Protein AF-A0A4P8HNF7-F1 (afdb_monomer)

Secondary structure (DSSP, 8-state):
-EEE-TT--EEEEESS-HHHHHHHHHHHHHHH-TT--SPPSEEEE--SSS-EEEEE--TT-TTHHHHHHHHHHHHSTTS-EEEEEE-SS-EEEEEEETTEEEE--SS-HHHHHHHTTEEEPP----SS--EEEEEEET--HHHHHHHHGGGGG-TTEEEEE-SSEEEEEESSS--HHHHHHHHHH-TTSEEEEEEE-SS-EEEEEEETTEEEEEEEESPPTT-TTB-S-BTT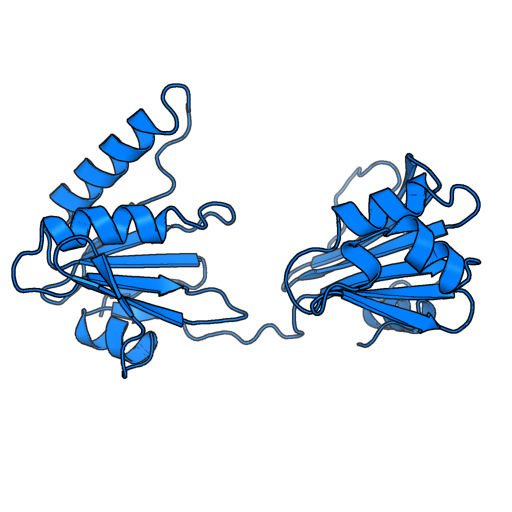B-SHHHHHHHTT---

Structure (mmCIF, N/CA/C/O backbone):
data_AF-A0A4P8HNF7-F1
#
_entry.id   AF-A0A4P8HNF7-F1
#
loop_
_atom_site.group_PDB
_atom_site.id
_atom_site.type_symbol
_atom_site.label_atom_id
_atom_site.label_alt_id
_atom_site.label_comp_id
_atom_site.label_asym_id
_atom_site.label_entity_id
_atom_site.label_seq_id
_atom_site.pdbx_PDB_ins_code
_atom_site.Cartn_x
_atom_site.Cartn_y
_atom_site.Cartn_z
_atom_site.occupancy
_atom_site.B_iso_or_equiv
_atom_site.auth_seq_id
_atom_site.auth_comp_id
_atom_site.auth_asym_id
_atom_site.auth_atom_id
_atom_site.pdbx_PDB_model_num
ATOM 1 N N . MET A 1 1 ? -24.580 8.219 10.763 1.00 72.69 1 MET A N 1
ATOM 2 C CA . MET A 1 1 ? -23.388 7.413 11.084 1.00 72.69 1 MET A CA 1
ATOM 3 C C . MET A 1 1 ? -22.167 8.236 10.747 1.00 72.69 1 MET A C 1
ATOM 5 O O . MET A 1 1 ? -22.162 8.872 9.693 1.00 72.69 1 MET A O 1
ATOM 9 N N . THR A 1 2 ? -21.148 8.226 11.606 1.00 82.75 2 THR A N 1
ATOM 10 C CA . THR A 1 2 ? -19.896 8.951 11.349 1.00 82.75 2 THR A CA 1
ATOM 11 C C . THR A 1 2 ? -19.159 8.305 10.176 1.00 82.75 2 THR A C 1
ATOM 13 O O . THR A 1 2 ? -18.947 7.094 10.176 1.00 82.75 2 THR A O 1
ATOM 16 N N . LEU A 1 3 ? -18.775 9.088 9.166 1.00 83.38 3 LEU A N 1
ATOM 17 C CA . LEU A 1 3 ? -18.036 8.582 8.007 1.00 83.38 3 LEU A CA 1
ATOM 18 C C . LEU A 1 3 ? -16.544 8.445 8.340 1.00 83.38 3 LEU A C 1
ATOM 20 O O . LEU A 1 3 ? -15.904 9.425 8.714 1.00 83.38 3 LEU A O 1
ATOM 24 N N . LEU A 1 4 ? -15.993 7.247 8.153 1.00 82.75 4 LEU A N 1
ATOM 25 C CA . LEU A 1 4 ? -14.555 7.019 8.046 1.00 82.75 4 LEU A CA 1
ATOM 26 C C . L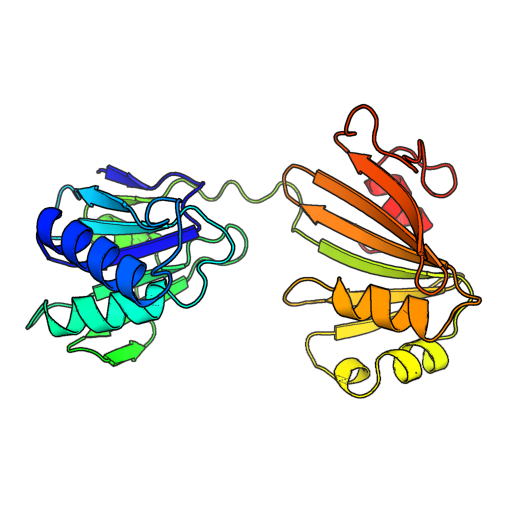EU A 1 4 ? -14.175 7.169 6.571 1.00 82.75 4 LEU A C 1
ATOM 28 O O . LEU A 1 4 ? -14.597 6.372 5.732 1.00 82.75 4 LEU A O 1
ATOM 32 N N . ASP A 1 5 ? -13.465 8.251 6.257 1.00 80.75 5 ASP A N 1
ATOM 33 C CA . ASP A 1 5 ? -13.098 8.608 4.889 1.00 80.75 5 ASP A CA 1
ATOM 34 C C . ASP A 1 5 ? -12.076 7.627 4.272 1.00 80.75 5 ASP A C 1
ATOM 36 O O . ASP A 1 5 ? -11.459 6.820 4.966 1.00 80.75 5 ASP A O 1
ATOM 40 N N . ALA A 1 6 ? -11.908 7.690 2.949 1.00 74.50 6 ALA A N 1
ATOM 41 C CA . ALA A 1 6 ? -11.056 6.764 2.199 1.00 74.50 6 ALA A CA 1
ATOM 42 C C . ALA A 1 6 ? -9.545 6.950 2.441 1.00 74.50 6 ALA A C 1
ATOM 44 O O . ALA A 1 6 ? -8.767 6.117 1.992 1.00 74.50 6 ALA A O 1
ATOM 45 N N . SER A 1 7 ? -9.124 8.015 3.135 1.00 76.81 7 SER A N 1
ATOM 46 C CA . SER A 1 7 ? -7.715 8.222 3.497 1.00 76.81 7 SER A CA 1
ATOM 47 C C . SER A 1 7 ? -7.311 7.482 4.773 1.00 76.81 7 SER A C 1
ATOM 49 O O . SER A 1 7 ? -6.137 7.469 5.127 1.00 76.81 7 SER A O 1
ATOM 51 N N . ILE A 1 8 ? -8.264 6.879 5.491 1.00 78.50 8 ILE A N 1
ATOM 52 C CA . ILE A 1 8 ? -7.989 6.107 6.703 1.00 78.50 8 ILE A CA 1
ATOM 53 C C . ILE A 1 8 ? -7.497 4.711 6.314 1.00 78.50 8 ILE A C 1
ATOM 55 O O . ILE A 1 8 ? -8.261 3.899 5.799 1.00 78.50 8 ILE A O 1
ATOM 59 N N . CYS A 1 9 ? -6.238 4.417 6.632 1.00 79.06 9 CYS A N 1
ATOM 60 C CA . CYS A 1 9 ? -5.614 3.111 6.404 1.00 79.06 9 CYS A CA 1
ATOM 61 C C . CYS A 1 9 ? -5.958 2.117 7.527 1.00 79.06 9 CYS A C 1
ATOM 63 O O . CYS A 1 9 ? -6.130 0.920 7.286 1.00 79.06 9 CYS A O 1
ATOM 65 N N . TRP A 1 10 ? -6.098 2.625 8.758 1.00 87.38 10 TRP A N 1
ATOM 66 C CA . TRP A 1 10 ? -6.307 1.824 9.967 1.00 87.38 10 TRP A CA 1
ATOM 67 C C . TRP A 1 10 ? -7.344 2.458 10.889 1.00 87.38 10 TRP A C 1
ATOM 69 O O . TRP A 1 10 ? -7.321 3.670 11.110 1.00 87.38 10 TRP A O 1
ATOM 79 N N . ALA A 1 11 ? -8.213 1.644 11.488 1.00 93.69 11 ALA A N 1
ATOM 80 C CA . ALA A 1 11 ? -9.150 2.097 12.514 1.00 93.69 11 ALA A CA 1
ATOM 81 C C . ALA A 1 11 ? -9.287 1.077 13.650 1.00 93.69 11 ALA A C 1
ATOM 83 O O . ALA A 1 11 ? -9.631 -0.075 13.413 1.00 93.69 11 ALA A O 1
ATOM 84 N N . VAL A 1 12 ? -9.083 1.502 14.896 1.00 96.56 12 VAL A N 1
ATOM 85 C CA . VAL A 1 12 ? -9.324 0.687 16.092 1.00 96.56 12 VAL A CA 1
ATOM 86 C C . VAL A 1 12 ? -10.597 1.171 16.777 1.00 96.56 12 VAL A C 1
ATOM 88 O O . VAL A 1 12 ? -10.628 2.253 17.358 1.00 96.56 12 VAL A O 1
ATOM 91 N N . LEU A 1 13 ? -11.662 0.377 16.693 1.00 97.50 13 LEU A N 1
ATOM 92 C CA . LEU A 1 13 ? -12.966 0.665 17.280 1.00 97.50 13 LEU A CA 1
ATOM 93 C C . LEU A 1 13 ? -13.023 0.117 18.704 1.00 97.50 13 LEU A C 1
ATOM 95 O O . LEU A 1 13 ? -12.947 -1.098 18.904 1.00 97.50 13 LEU A O 1
ATOM 99 N N . ALA A 1 14 ? -13.216 0.994 19.685 1.00 97.56 14 ALA A N 1
ATOM 100 C CA . ALA A 1 14 ? -13.294 0.625 21.091 1.00 97.56 14 ALA A CA 1
ATOM 101 C C . ALA A 1 14 ? -14.468 1.319 21.800 1.00 97.56 14 ALA A C 1
ATOM 103 O O . ALA A 1 14 ? -14.739 2.493 21.535 1.00 97.56 14 ALA A O 1
ATOM 104 N N . PRO A 1 15 ? -15.132 0.645 22.754 1.00 96.81 15 PRO A N 1
ATOM 105 C CA . PRO A 1 15 ? -16.207 1.232 23.542 1.00 96.81 15 PRO A CA 1
ATOM 106 C C . PRO A 1 15 ? -15.647 2.012 24.733 1.00 96.81 15 PRO A C 1
ATOM 108 O O . PRO A 1 15 ? -15.896 1.707 25.898 1.00 96.81 15 PRO A O 1
ATOM 111 N N . LEU A 1 16 ? -14.810 2.998 24.422 1.00 96.56 16 LEU A N 1
ATOM 112 C CA . LEU A 1 16 ? -14.160 3.885 25.379 1.00 96.56 16 LEU A CA 1
ATOM 113 C C . LEU A 1 16 ? -14.426 5.338 24.975 1.00 96.56 16 LEU A C 1
ATOM 115 O O . LEU A 1 16 ? -14.562 5.610 23.780 1.00 96.56 16 LEU A O 1
ATOM 119 N N . PRO A 1 17 ? -14.487 6.286 25.925 1.00 96.31 17 PRO A N 1
ATOM 120 C CA . PRO A 1 17 ? -14.641 7.703 25.611 1.00 96.31 17 PRO A CA 1
ATOM 121 C C . PRO A 1 17 ? -13.543 8.215 24.669 1.00 96.31 17 PRO A C 1
ATOM 123 O O . PRO A 1 17 ? -12.378 7.852 24.815 1.00 96.31 17 PRO A O 1
ATOM 126 N N . VAL A 1 18 ? -13.889 9.132 23.761 1.00 96.00 18 VAL A N 1
ATOM 127 C CA . VAL A 1 18 ? -12.939 9.786 22.832 1.00 96.00 18 VAL A CA 1
ATOM 128 C C . VAL A 1 18 ? -11.706 10.332 23.562 1.00 96.00 18 VAL A C 1
ATOM 130 O O . VAL A 1 18 ? -10.582 10.098 23.137 1.00 96.00 18 VAL A O 1
ATOM 133 N N . GLN A 1 19 ? -11.911 10.970 24.715 1.00 96.12 19 GLN A N 1
ATOM 134 C CA . GLN A 1 19 ? -10.844 11.548 25.543 1.00 96.12 19 GLN A CA 1
ATOM 135 C C . GLN A 1 19 ? -9.839 10.496 26.041 1.00 96.12 19 GLN A C 1
ATOM 137 O O . GLN A 1 19 ? -8.652 10.786 26.192 1.00 96.12 19 GLN A O 1
ATOM 142 N N . ASP A 1 20 ? -10.295 9.265 26.292 1.00 96.56 20 ASP A N 1
ATOM 143 C CA . ASP A 1 20 ? -9.408 8.166 26.671 1.00 96.56 20 ASP A CA 1
ATOM 144 C C . ASP A 1 20 ? -8.595 7.673 25.476 1.00 96.56 20 ASP A C 1
ATOM 146 O O . ASP A 1 20 ? -7.402 7.407 25.634 1.00 96.56 20 ASP A O 1
ATOM 150 N N . LEU A 1 21 ? -9.200 7.615 24.285 1.00 97.00 21 LEU A N 1
ATOM 151 C CA . LEU A 1 21 ? -8.491 7.274 23.050 1.00 97.00 21 LEU A CA 1
ATOM 152 C C . LEU A 1 21 ? -7.390 8.298 22.744 1.00 97.00 21 LEU A C 1
ATOM 154 O O . LEU A 1 21 ? -6.246 7.908 22.523 1.00 97.00 21 LEU A O 1
ATOM 158 N N . GLU A 1 22 ? -7.703 9.595 22.812 1.00 95.00 22 GLU A N 1
ATOM 159 C CA . GLU A 1 22 ? -6.739 10.686 22.595 1.00 95.00 22 GLU A CA 1
ATOM 160 C C . GLU A 1 22 ? -5.574 10.614 23.584 1.00 95.00 22 GLU A C 1
ATOM 162 O O . GLU A 1 22 ? -4.404 10.687 23.205 1.00 95.00 22 GLU A O 1
ATOM 167 N N . ARG A 1 23 ? -5.887 10.421 24.870 1.00 95.38 23 ARG A N 1
ATOM 168 C CA . ARG A 1 23 ? -4.886 10.319 25.934 1.00 95.38 23 ARG A CA 1
ATOM 169 C C . ARG A 1 23 ? -3.968 9.115 25.741 1.00 95.38 23 ARG A C 1
ATOM 171 O O . ARG A 1 23 ? -2.769 9.222 25.998 1.00 95.38 23 ARG A O 1
ATOM 178 N N . ILE A 1 24 ? -4.511 7.971 25.326 1.00 95.81 24 ILE A N 1
ATOM 179 C CA . ILE A 1 24 ? -3.729 6.757 25.066 1.00 95.81 24 ILE A CA 1
ATOM 180 C C . ILE A 1 24 ? -2.846 6.949 23.833 1.00 95.81 24 ILE A C 1
ATOM 182 O O . ILE A 1 24 ? -1.651 6.677 23.919 1.00 95.81 24 ILE A O 1
ATOM 186 N N . ALA A 1 25 ? -3.390 7.483 22.739 1.00 93.56 25 ALA A N 1
ATOM 187 C CA . ALA A 1 25 ? -2.631 7.771 21.525 1.00 93.56 25 ALA A CA 1
ATOM 188 C C . ALA A 1 25 ? -1.454 8.719 21.796 1.00 93.56 25 ALA A C 1
ATOM 190 O O . ALA A 1 25 ? -0.320 8.417 21.433 1.00 93.56 25 ALA A O 1
ATOM 191 N N . ALA A 1 26 ? -1.691 9.816 22.521 1.00 92.19 26 ALA A N 1
ATOM 192 C CA . ALA A 1 26 ? -0.643 10.764 22.893 1.00 92.19 26 ALA A CA 1
ATOM 193 C C . ALA A 1 26 ? 0.432 10.137 23.801 1.00 92.19 26 ALA A C 1
ATOM 195 O O . ALA A 1 26 ? 1.626 10.414 23.643 1.00 92.19 26 ALA A O 1
ATOM 196 N N . ARG A 1 27 ? 0.023 9.284 24.751 1.00 94.25 27 ARG A N 1
ATOM 197 C CA . ARG A 1 27 ? 0.943 8.575 25.652 1.00 94.25 27 ARG A CA 1
ATOM 198 C C . ARG A 1 27 ? 1.845 7.610 24.888 1.00 94.25 27 ARG A C 1
ATOM 200 O O . ARG A 1 27 ? 3.054 7.638 25.104 1.00 94.25 27 ARG A O 1
ATOM 207 N N . GLU A 1 28 ? 1.270 6.759 24.039 1.00 92.56 28 GLU A N 1
ATOM 208 C CA . GLU A 1 28 ? 2.054 5.789 23.267 1.00 92.56 28 GLU A CA 1
ATOM 209 C C . GLU A 1 28 ? 2.957 6.496 22.254 1.00 92.56 28 GLU A C 1
ATOM 211 O O . GLU A 1 28 ? 4.137 6.171 22.183 1.00 92.56 28 GLU A O 1
ATOM 216 N N . TRP A 1 29 ? 2.480 7.557 21.598 1.00 89.75 29 TRP A N 1
ATOM 217 C CA . TRP A 1 29 ? 3.314 8.360 20.700 1.00 89.75 29 TRP A CA 1
ATOM 218 C C . TRP A 1 29 ? 4.526 8.975 21.401 1.00 89.75 29 TRP A C 1
ATOM 220 O O . TRP A 1 29 ? 5.647 8.869 20.918 1.00 89.75 29 TRP A O 1
ATOM 230 N N . THR A 1 30 ? 4.330 9.553 22.589 1.00 90.00 30 THR A N 1
ATOM 231 C CA . THR A 1 30 ? 5.431 10.123 23.385 1.00 90.00 30 THR A CA 1
ATOM 232 C C . THR A 1 30 ? 6.465 9.060 23.774 1.00 90.00 30 THR A C 1
ATOM 234 O O . THR A 1 30 ? 7.648 9.361 23.928 1.00 90.00 30 THR A O 1
ATOM 237 N N . ARG A 1 31 ? 6.026 7.811 23.961 1.00 88.88 31 ARG A N 1
ATOM 238 C CA . ARG A 1 31 ? 6.893 6.688 24.321 1.00 88.88 31 ARG A CA 1
ATOM 239 C C . ARG A 1 31 ? 7.667 6.149 23.118 1.00 88.88 31 ARG A C 1
ATOM 241 O O . ARG A 1 31 ? 8.842 5.826 23.267 1.00 88.88 31 ARG A O 1
ATOM 248 N N . GLU A 1 32 ? 7.009 6.021 21.971 1.00 85.75 32 GLU A N 1
ATOM 249 C CA . GLU A 1 32 ? 7.593 5.475 20.742 1.00 85.75 32 GLU A CA 1
ATOM 250 C C . GLU A 1 32 ? 8.484 6.494 20.025 1.00 85.75 32 GLU A C 1
ATOM 252 O O . GLU A 1 32 ? 9.542 6.138 19.511 1.00 85.75 32 GLU A O 1
ATOM 257 N N . ALA A 1 33 ? 8.102 7.771 20.053 1.00 85.25 33 ALA A N 1
ATOM 258 C CA . ALA A 1 33 ? 8.777 8.851 19.349 1.00 85.25 33 ALA A CA 1
ATOM 259 C C . ALA A 1 33 ? 9.020 10.072 20.266 1.00 85.25 33 ALA A C 1
ATOM 261 O O . ALA A 1 33 ? 8.507 11.163 20.010 1.00 85.25 33 ALA A O 1
ATOM 262 N N . PRO A 1 34 ? 9.851 9.949 21.323 1.00 85.56 34 PRO A N 1
ATOM 263 C CA . PRO A 1 34 ? 10.059 11.008 22.325 1.00 85.56 34 PRO A CA 1
ATOM 264 C C . PRO A 1 34 ? 10.693 12.296 21.773 1.00 85.56 34 PRO A C 1
ATOM 266 O O . PRO A 1 34 ? 10.719 13.318 22.458 1.00 85.56 34 PRO A O 1
ATOM 269 N N . HIS A 1 35 ? 11.238 12.245 20.556 1.00 87.69 35 HIS A N 1
ATOM 270 C CA . HIS A 1 35 ? 11.866 13.374 19.870 1.00 87.69 35 HIS A CA 1
ATOM 271 C C . HIS A 1 35 ? 11.102 13.819 18.617 1.00 87.69 35 HIS A C 1
ATOM 273 O O . HIS A 1 35 ? 11.591 14.691 17.899 1.00 87.69 35 HIS A O 1
ATOM 279 N N . ALA A 1 36 ? 9.934 13.232 18.333 1.00 81.25 36 ALA A N 1
ATOM 280 C CA . ALA A 1 36 ? 9.112 13.672 17.216 1.00 81.25 36 ALA A CA 1
ATOM 281 C C . ALA A 1 36 ? 8.595 15.092 17.467 1.00 81.25 36 ALA A C 1
ATOM 283 O O . ALA A 1 36 ? 8.084 15.414 18.540 1.00 81.25 36 ALA A O 1
ATOM 284 N N . VAL A 1 37 ? 8.745 15.942 16.453 1.00 79.56 37 VAL A N 1
ATOM 285 C CA . VAL A 1 37 ? 8.155 17.288 16.425 1.00 79.56 37 VAL A CA 1
ATOM 286 C C . VAL A 1 37 ? 6.712 17.221 15.915 1.00 79.56 37 VAL A C 1
ATOM 288 O O . VAL A 1 37 ? 5.894 18.080 16.243 1.00 79.56 37 VAL A O 1
ATOM 291 N N . ASP A 1 38 ? 6.397 16.174 15.152 1.00 76.38 38 ASP A N 1
ATOM 292 C CA . ASP A 1 38 ? 5.084 15.950 14.570 1.00 76.38 38 ASP A CA 1
ATOM 293 C C . ASP A 1 38 ? 4.082 15.393 15.597 1.00 76.38 38 ASP A C 1
ATOM 295 O O . ASP A 1 38 ? 4.454 14.636 16.508 1.00 76.38 38 ASP A O 1
ATOM 299 N N . PRO A 1 39 ? 2.793 15.759 15.472 1.00 79.56 39 PRO A N 1
ATOM 300 C CA . PRO A 1 39 ? 1.737 15.196 16.304 1.00 79.56 39 PRO A CA 1
ATOM 301 C C . PRO A 1 39 ? 1.566 13.689 16.046 1.00 79.56 39 PRO A C 1
ATOM 303 O O . PRO A 1 39 ? 1.970 13.194 14.992 1.00 79.56 39 PRO A O 1
ATOM 306 N N . PRO A 1 40 ? 0.923 12.951 16.973 1.00 83.38 40 PRO A N 1
ATOM 307 C CA . PRO A 1 40 ? 0.617 11.544 16.755 1.00 83.38 40 PRO A CA 1
ATOM 308 C C . PRO A 1 40 ? -0.178 11.354 15.451 1.00 83.38 40 PRO A C 1
ATOM 310 O O . PRO A 1 40 ? -1.146 12.086 15.225 1.00 83.38 40 PRO A O 1
ATOM 313 N N . PRO A 1 41 ? 0.158 10.347 14.623 1.00 86.00 41 PRO A N 1
ATOM 314 C CA . PRO A 1 41 ? -0.577 10.062 13.387 1.00 86.00 41 PRO A CA 1
ATOM 315 C C . PRO A 1 41 ? -1.987 9.504 13.654 1.00 86.00 41 PRO A C 1
ATOM 317 O O . PRO A 1 41 ? -2.807 9.403 12.742 1.00 86.00 41 PRO A O 1
ATOM 320 N N . TRP A 1 42 ? -2.276 9.166 14.914 1.00 90.56 42 TRP A N 1
ATOM 321 C CA . TRP A 1 42 ? -3.535 8.606 15.382 1.00 90.56 42 TRP A CA 1
ATOM 322 C C . TRP A 1 42 ? -4.480 9.683 15.914 1.00 90.56 42 TRP A C 1
ATOM 324 O O . TRP A 1 42 ? -4.126 10.457 16.804 1.00 90.56 42 TRP A O 1
ATOM 334 N N . GLN A 1 43 ? -5.711 9.692 15.408 1.00 93.12 43 GLN A N 1
ATOM 335 C CA . GLN A 1 43 ? -6.759 10.637 15.791 1.00 93.12 43 GLN A CA 1
ATOM 336 C C . GLN A 1 43 ? -7.974 9.900 16.340 1.00 93.12 43 GLN A C 1
ATOM 338 O O . GLN A 1 43 ? -8.389 8.880 15.791 1.00 93.12 43 GLN A O 1
ATOM 343 N N . ALA A 1 44 ? -8.572 10.422 17.407 1.00 95.44 44 ALA A N 1
ATOM 344 C CA . ALA A 1 44 ? -9.820 9.879 17.916 1.00 95.44 44 ALA A CA 1
ATOM 345 C C . ALA A 1 44 ? -11.014 10.460 17.145 1.00 95.44 44 ALA A C 1
ATOM 347 O O . ALA A 1 44 ? -11.081 11.659 16.876 1.00 95.44 44 ALA A O 1
ATOM 348 N N . VAL A 1 45 ? -11.974 9.608 16.805 1.00 94.44 45 VAL A N 1
ATOM 349 C CA . VAL A 1 45 ? -13.200 9.966 16.092 1.00 94.44 45 VAL A CA 1
ATOM 350 C C . VAL A 1 45 ? -14.389 9.447 16.888 1.00 94.44 45 VAL A C 1
ATOM 352 O O . VAL A 1 45 ? -14.454 8.266 17.239 1.00 94.44 45 VAL A O 1
ATOM 355 N N . ALA A 1 46 ? -15.338 10.338 17.173 1.00 93.38 46 ALA A N 1
ATOM 356 C CA . ALA A 1 46 ? -16.562 9.982 17.873 1.00 93.38 46 ALA A CA 1
ATOM 357 C C . ALA A 1 46 ? -17.487 9.150 16.972 1.00 93.38 46 ALA A C 1
ATOM 359 O O . ALA A 1 46 ? -17.801 9.558 15.847 1.00 93.38 46 ALA A O 1
ATOM 360 N N . GLY A 1 47 ? -17.937 7.999 17.467 1.00 88.50 47 GLY A N 1
ATOM 361 C CA . GLY A 1 47 ? -18.999 7.233 16.822 1.00 88.50 47 GLY A CA 1
ATOM 362 C C . GLY A 1 47 ? -20.381 7.722 17.245 1.00 88.50 47 GLY A C 1
ATOM 363 O O . GLY A 1 47 ? -20.537 8.460 18.216 1.00 88.50 47 GLY A O 1
ATOM 364 N N . GLU A 1 48 ? -21.406 7.297 16.509 1.00 84.19 48 GLU A N 1
ATOM 365 C CA . GLU A 1 48 ? -22.807 7.564 16.870 1.00 84.19 48 GLU A CA 1
ATOM 366 C C . GLU A 1 48 ? -23.411 6.495 17.801 1.00 84.19 48 GLU A C 1
ATOM 368 O O . GLU A 1 48 ? -24.565 6.615 18.209 1.00 84.19 48 GLU A O 1
ATOM 373 N N . ALA A 1 49 ? -22.649 5.447 18.124 1.00 85.00 49 ALA A N 1
ATOM 374 C CA . ALA A 1 49 ? -23.047 4.357 19.013 1.00 85.00 49 ALA A CA 1
ATOM 375 C C . ALA A 1 49 ? -22.070 4.237 20.198 1.00 85.00 49 ALA A C 1
ATOM 377 O O . ALA A 1 49 ? -21.282 5.142 20.460 1.00 85.00 49 ALA A O 1
ATOM 378 N N . ASP A 1 50 ? -22.089 3.103 20.904 1.00 91.31 50 ASP A N 1
ATOM 379 C CA . ASP A 1 50 ? -21.254 2.866 22.093 1.00 91.31 50 ASP A CA 1
ATOM 380 C C . ASP A 1 50 ? -19.744 2.781 21.802 1.00 91.31 50 ASP A C 1
ATOM 382 O O . ASP A 1 50 ? -18.954 2.598 22.724 1.00 91.31 50 ASP A O 1
ATOM 386 N N . TYR A 1 51 ? -19.330 2.888 20.537 1.00 96.38 51 TYR A N 1
ATOM 387 C CA . TYR A 1 51 ? -17.943 2.774 20.096 1.00 96.38 51 TYR A CA 1
ATOM 388 C C . TYR A 1 51 ? -17.419 4.105 19.572 1.00 96.38 51 TYR A C 1
ATOM 390 O O . TYR A 1 51 ? -18.104 4.829 18.857 1.00 96.38 51 TYR A O 1
ATOM 398 N N . ASN A 1 52 ? -16.152 4.370 19.866 1.00 97.56 52 ASN A N 1
ATOM 399 C CA . ASN A 1 52 ? -15.357 5.425 19.253 1.00 97.56 52 ASN A CA 1
ATOM 400 C C . ASN A 1 52 ? -14.176 4.790 18.511 1.00 97.56 52 ASN A C 1
ATOM 402 O O . ASN A 1 52 ? -13.821 3.638 18.766 1.00 97.56 52 ASN A O 1
ATOM 406 N N . ALA A 1 53 ? -13.576 5.523 17.581 1.00 96.69 53 ALA A N 1
ATOM 407 C CA . ALA A 1 53 ? -12.490 5.017 16.754 1.00 96.69 53 ALA A CA 1
ATOM 408 C C . ALA A 1 53 ? -11.190 5.761 17.048 1.00 96.69 53 ALA A C 1
ATOM 410 O O . ALA A 1 53 ? -11.199 6.976 17.222 1.00 96.69 53 ALA A O 1
ATOM 411 N N . LEU A 1 54 ? -10.073 5.042 17.050 1.00 95.88 54 LEU A N 1
ATOM 412 C CA . LEU A 1 54 ? -8.747 5.619 16.882 1.00 95.88 54 LEU A CA 1
ATOM 413 C C . LEU A 1 54 ? -8.277 5.304 15.460 1.00 95.88 54 LEU A C 1
ATOM 415 O O . LEU A 1 54 ? -8.172 4.134 15.102 1.00 95.88 54 LEU A O 1
ATOM 419 N N . VAL A 1 55 ? -8.048 6.326 14.639 1.00 93.88 55 VAL A N 1
ATOM 420 C CA . VAL A 1 55 ? -7.799 6.173 13.199 1.00 93.88 55 VAL A CA 1
ATOM 421 C C . VAL A 1 55 ? -6.429 6.700 12.808 1.00 93.88 55 VAL A C 1
ATOM 423 O O . VAL A 1 55 ? -5.992 7.716 13.344 1.00 93.88 55 VAL A O 1
ATOM 426 N N . SER A 1 56 ? -5.782 6.042 11.850 1.00 88.81 56 SER A N 1
ATOM 427 C CA . SER A 1 56 ? -4.556 6.520 11.207 1.00 88.81 56 SER A CA 1
ATOM 428 C C . SER A 1 56 ? -4.785 6.701 9.709 1.00 88.81 56 SER A C 1
ATOM 430 O O . SER A 1 56 ? -5.408 5.860 9.057 1.00 88.81 56 SER A O 1
ATOM 432 N N . ARG A 1 57 ? -4.264 7.812 9.179 1.00 83.56 57 ARG A N 1
ATOM 433 C CA . ARG A 1 57 ? -4.236 8.142 7.741 1.00 83.56 57 ARG A CA 1
ATOM 434 C C . ARG A 1 57 ? -2.844 8.031 7.129 1.00 83.56 57 ARG A C 1
ATOM 436 O O . ARG A 1 57 ? -2.665 8.337 5.958 1.00 83.56 57 ARG A O 1
ATOM 443 N N . SER A 1 58 ? -1.847 7.681 7.935 1.00 77.94 58 SER A N 1
ATOM 444 C CA . SER A 1 58 ? -0.459 7.628 7.496 1.00 77.94 58 SER A CA 1
ATOM 445 C C . SER A 1 58 ? -0.106 6.198 7.086 1.00 77.94 58 SER A C 1
ATOM 447 O O . SER A 1 58 ? -0.083 5.323 7.962 1.00 77.94 58 SER A O 1
ATOM 449 N N . PRO A 1 59 ? 0.211 5.951 5.800 1.00 64.62 59 PRO A N 1
ATOM 450 C CA . PRO A 1 59 ? 0.942 4.748 5.403 1.00 64.62 59 PRO A CA 1
ATOM 451 C C . PRO A 1 59 ? 2.246 4.673 6.217 1.00 64.62 59 PRO A C 1
ATOM 453 O O . PRO A 1 59 ? 2.843 5.717 6.489 1.00 64.62 59 PRO A O 1
ATOM 456 N N . GLY A 1 60 ? 2.674 3.492 6.666 1.00 64.19 60 GLY A N 1
ATOM 457 C CA . GLY A 1 60 ? 3.828 3.360 7.575 1.00 64.19 60 GLY A CA 1
ATOM 458 C C . GLY A 1 60 ? 3.468 3.205 9.061 1.00 64.19 60 GLY A C 1
ATOM 459 O O . GLY A 1 60 ? 4.356 3.106 9.906 1.00 64.19 60 GLY A O 1
ATOM 460 N N . THR A 1 61 ? 2.176 3.223 9.410 1.00 65.81 61 THR A N 1
ATOM 461 C CA . THR A 1 61 ? 1.687 2.984 10.787 1.00 65.81 61 THR A CA 1
ATOM 462 C C . THR A 1 61 ? 1.258 1.535 11.031 1.00 65.81 61 THR A C 1
ATOM 464 O O . THR A 1 61 ? 0.589 1.240 12.028 1.00 65.81 61 THR A O 1
ATOM 467 N N . GLU A 1 62 ? 1.646 0.627 10.133 1.00 68.31 62 GLU A N 1
ATOM 468 C CA . GLU A 1 62 ? 1.346 -0.797 10.226 1.00 68.31 62 GLU A CA 1
ATOM 469 C C . GLU A 1 62 ? 1.884 -1.371 11.545 1.00 68.31 62 GLU A C 1
ATOM 471 O O . GLU A 1 62 ? 3.026 -1.135 11.938 1.00 68.31 62 GLU A O 1
ATOM 476 N N . GLY A 1 63 ? 1.048 -2.120 12.266 1.00 67.75 63 GLY A N 1
ATOM 477 C CA . GLY A 1 63 ? 1.398 -2.689 13.569 1.00 67.75 63 GLY A CA 1
ATOM 478 C C . GLY A 1 63 ? 1.051 -1.792 14.761 1.00 67.75 63 GLY A C 1
ATOM 479 O O . GLY A 1 63 ? 0.825 -2.318 15.856 1.00 67.75 63 GLY A O 1
ATOM 480 N N . GLY A 1 64 ? 0.908 -0.474 14.567 1.00 80.56 64 GLY A N 1
ATOM 481 C CA . GLY A 1 64 ? 0.391 0.431 15.601 1.00 80.56 64 GLY A CA 1
ATOM 482 C C . GLY A 1 64 ? -1.070 0.132 15.957 1.00 80.56 64 GLY A C 1
ATOM 483 O O . GLY A 1 64 ? -1.456 0.171 17.124 1.00 80.56 64 GLY A O 1
ATOM 484 N N . ASP A 1 65 ? -1.870 -0.269 14.968 1.00 84.50 65 ASP A N 1
ATOM 485 C CA . ASP A 1 65 ? -3.259 -0.712 15.122 1.00 84.50 65 ASP A CA 1
ATOM 486 C C . ASP A 1 65 ? -3.390 -1.882 16.110 1.00 84.50 65 ASP A C 1
ATOM 488 O O . ASP A 1 65 ? -4.249 -1.858 16.995 1.00 84.50 65 ASP A O 1
ATOM 492 N N . ARG A 1 66 ? -2.501 -2.879 16.011 1.00 89.75 66 ARG A N 1
ATOM 493 C CA . ARG A 1 66 ? -2.474 -4.052 16.896 1.00 89.75 66 ARG A CA 1
ATOM 494 C C . ARG A 1 66 ? -2.090 -3.666 18.319 1.00 89.75 66 ARG A C 1
ATOM 496 O O . ARG A 1 66 ? -2.741 -4.113 19.263 1.00 89.75 66 ARG A O 1
ATOM 503 N N . HIS A 1 67 ? -1.078 -2.810 18.478 1.00 92.00 67 HIS A N 1
ATOM 504 C CA . HIS A 1 67 ? -0.664 -2.288 19.786 1.00 92.00 67 HIS A CA 1
ATOM 505 C C . HIS A 1 67 ? -1.804 -1.522 20.470 1.00 92.00 67 HIS A C 1
ATOM 507 O O . HIS A 1 67 ? -2.155 -1.800 21.621 1.00 92.00 67 HIS A O 1
ATOM 513 N N . PHE A 1 68 ? -2.471 -0.622 19.742 1.00 94.75 68 PHE A N 1
ATOM 514 C CA . PHE A 1 68 ? -3.634 0.086 20.270 1.00 94.75 68 PHE A CA 1
ATOM 515 C C . PHE A 1 68 ? -4.800 -0.858 20.565 1.00 94.75 68 PHE A C 1
ATOM 517 O O . PHE A 1 68 ? -5.392 -0.760 21.638 1.00 94.75 68 PHE A O 1
ATOM 524 N N . ALA A 1 69 ? -5.114 -1.813 19.691 1.00 95.50 69 ALA A N 1
ATOM 525 C CA . ALA A 1 69 ? -6.181 -2.780 19.936 1.00 95.50 69 ALA A CA 1
ATOM 526 C C . ALA A 1 69 ? -5.914 -3.636 21.185 1.00 95.50 69 ALA A C 1
ATOM 528 O O . ALA A 1 69 ? -6.831 -3.897 21.973 1.00 95.50 69 ALA A O 1
ATOM 529 N N . GLN A 1 70 ? -4.654 -3.993 21.434 1.00 95.69 70 GLN A N 1
ATOM 530 C CA . GLN A 1 70 ? -4.234 -4.659 22.658 1.00 95.69 70 GLN A CA 1
ATOM 531 C C . GLN A 1 70 ? -4.509 -3.795 23.895 1.00 95.69 70 GLN A C 1
ATOM 533 O O . GLN A 1 70 ? -5.209 -4.229 24.813 1.00 95.69 70 GLN A O 1
ATOM 538 N N . ILE A 1 71 ? -4.008 -2.558 23.921 1.00 96.94 71 ILE A N 1
ATOM 539 C CA . ILE A 1 71 ? -4.200 -1.653 25.061 1.00 96.94 71 ILE A CA 1
ATOM 540 C C . ILE A 1 71 ? -5.690 -1.410 25.301 1.00 96.94 71 ILE A C 1
ATOM 542 O O . ILE A 1 71 ? -6.178 -1.585 26.418 1.00 96.94 71 ILE A O 1
ATOM 546 N N . LEU A 1 72 ? -6.427 -1.034 24.259 1.00 97.25 72 LEU A N 1
ATOM 547 C CA . LEU A 1 72 ? -7.828 -0.648 24.372 1.00 97.25 72 LEU A CA 1
ATOM 548 C C . LEU A 1 72 ? -8.705 -1.836 24.778 1.00 97.25 72 LEU A C 1
ATOM 550 O O . LEU A 1 72 ? -9.583 -1.676 25.624 1.00 97.25 72 LEU A O 1
ATOM 554 N N . SER A 1 73 ? -8.434 -3.043 24.269 1.00 97.38 73 SER A N 1
ATOM 555 C CA . SER A 1 73 ? -9.178 -4.245 24.674 1.00 97.38 73 SER A CA 1
ATOM 556 C C . SER A 1 73 ? -8.913 -4.660 26.120 1.00 97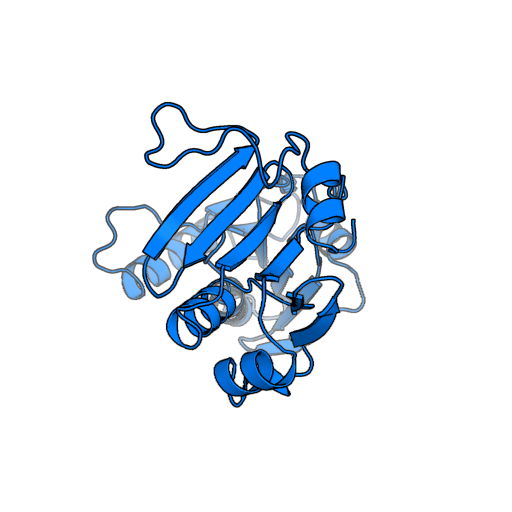.38 73 SER A C 1
ATOM 558 O O . SER A 1 73 ? -9.789 -5.253 26.746 1.00 97.38 73 SER A O 1
ATOM 560 N N . SER A 1 74 ? -7.744 -4.330 26.679 1.00 96.56 74 SER A N 1
ATOM 561 C CA . SER A 1 74 ? -7.469 -4.547 28.106 1.00 96.56 74 SER A CA 1
ATOM 562 C C . SER A 1 74 ? -8.273 -3.604 29.013 1.00 96.56 74 SER A C 1
ATOM 564 O O . SER A 1 74 ? -8.583 -3.950 30.151 1.00 96.56 74 SER A O 1
ATOM 566 N N . LEU A 1 75 ? -8.643 -2.425 28.501 1.00 96.44 75 LEU A N 1
ATOM 567 C CA . LEU A 1 75 ? -9.391 -1.394 29.227 1.00 96.44 75 LEU A CA 1
ATOM 568 C C . LEU A 1 75 ? -10.912 -1.530 29.047 1.00 96.44 75 LEU A C 1
ATOM 570 O O . LEU A 1 75 ? -11.674 -1.180 29.946 1.00 96.44 75 LEU A O 1
ATOM 574 N N . ALA A 1 76 ? -11.359 -2.066 27.912 1.00 94.31 76 ALA A N 1
ATOM 575 C CA . ALA A 1 76 ? -12.763 -2.281 27.569 1.00 94.31 76 ALA A CA 1
ATOM 576 C C . ALA A 1 76 ? -13.309 -3.611 28.133 1.00 94.31 76 ALA A C 1
ATOM 578 O O . ALA A 1 76 ? -13.737 -4.496 27.390 1.00 94.31 76 ALA A O 1
ATOM 579 N N . ALA A 1 77 ? -13.280 -3.775 29.459 1.00 90.06 77 ALA A N 1
ATOM 580 C CA . ALA A 1 77 ? -13.674 -5.021 30.118 1.00 90.06 77 ALA A CA 1
ATOM 581 C C . ALA A 1 77 ? -15.100 -5.468 29.737 1.00 90.06 77 ALA A C 1
ATOM 583 O O . ALA A 1 77 ? -16.061 -4.709 29.853 1.00 90.06 77 ALA A O 1
ATOM 584 N N . GLY A 1 78 ? -15.238 -6.726 29.309 1.00 90.88 78 GLY A N 1
ATOM 585 C CA . GLY A 1 78 ? -16.521 -7.304 28.892 1.00 90.88 78 GLY A CA 1
ATOM 586 C C . GLY A 1 78 ? -16.951 -6.965 27.461 1.00 90.88 78 GLY A C 1
ATOM 587 O O . GLY A 1 78 ? -17.917 -7.556 26.981 1.00 90.88 78 GLY A O 1
ATOM 588 N N . TYR A 1 79 ? -16.215 -6.103 26.758 1.00 94.62 79 TYR A N 1
ATOM 589 C CA . TYR A 1 79 ? -16.486 -5.741 25.372 1.00 94.62 79 TYR A CA 1
ATOM 590 C C . TYR A 1 79 ? -15.365 -6.187 24.432 1.00 94.62 79 TYR A C 1
ATOM 592 O O . TYR A 1 79 ? -14.253 -6.517 24.845 1.00 94.62 79 TYR A O 1
ATOM 600 N N . SER A 1 80 ? -15.685 -6.221 23.142 1.00 96.56 80 SER A N 1
ATOM 601 C CA . SER A 1 80 ? -14.715 -6.464 22.081 1.00 96.56 80 SER A CA 1
ATOM 602 C C . SER A 1 80 ? -14.184 -5.142 21.545 1.00 96.56 80 SER A C 1
ATOM 604 O O . SER A 1 80 ? -14.903 -4.153 21.486 1.00 96.56 80 SER A O 1
ATOM 606 N N . VAL A 1 81 ? -12.928 -5.139 21.127 1.00 97.56 81 VAL A N 1
ATOM 607 C CA . VAL A 1 81 ? -12.317 -4.063 20.345 1.00 97.56 81 VAL A CA 1
ATOM 608 C C . VAL A 1 81 ? -12.042 -4.612 18.957 1.00 97.56 81 VAL A C 1
ATOM 610 O O . VAL A 1 81 ? -11.668 -5.776 18.817 1.00 97.56 81 VAL A O 1
ATOM 613 N N . TYR A 1 82 ? -12.247 -3.799 17.929 1.00 97.12 82 TYR A N 1
ATOM 614 C CA . TYR A 1 82 ? -12.047 -4.220 16.547 1.00 97.12 82 TYR A CA 1
ATOM 615 C C . TYR A 1 82 ? -10.934 -3.402 15.915 1.00 97.12 82 TYR A C 1
ATOM 617 O O . TYR A 1 82 ? -11.024 -2.181 15.898 1.00 97.12 82 TYR A O 1
ATOM 625 N N . ALA A 1 83 ? -9.911 -4.060 15.378 1.00 94.88 83 ALA A N 1
ATOM 626 C CA . ALA A 1 83 ? -8.942 -3.410 14.503 1.00 94.88 83 ALA A CA 1
ATOM 627 C C . ALA A 1 83 ? -9.370 -3.653 13.056 1.00 94.88 83 ALA A C 1
ATOM 629 O O . ALA A 1 83 ? -9.555 -4.799 12.645 1.00 94.88 83 ALA A O 1
ATOM 630 N N . LEU A 1 84 ? -9.575 -2.578 12.308 1.00 93.44 84 LEU A N 1
ATOM 631 C CA . LEU A 1 84 ? -9.950 -2.590 10.907 1.00 93.44 84 LEU A CA 1
ATOM 632 C C . LEU A 1 84 ? -8.745 -2.165 10.077 1.00 93.44 84 LEU A C 1
ATOM 634 O O . LEU A 1 84 ? -8.250 -1.045 10.212 1.00 93.44 84 LEU A O 1
ATOM 638 N N . TRP A 1 85 ? -8.323 -3.064 9.199 1.00 89.12 85 TRP A N 1
ATOM 639 C CA . TRP A 1 85 ? -7.454 -2.751 8.081 1.00 89.12 85 TRP A CA 1
ATOM 640 C C . TRP A 1 85 ? -8.347 -2.271 6.942 1.00 89.12 85 TRP A C 1
ATOM 642 O O . TRP A 1 85 ? -9.200 -3.026 6.467 1.00 89.12 85 TRP A O 1
ATOM 652 N N . LEU A 1 86 ? -8.219 -1.000 6.571 1.00 85.44 86 LEU A N 1
ATOM 653 C CA . LEU A 1 86 ? -9.091 -0.330 5.603 1.00 85.44 86 LEU A CA 1
ATOM 654 C C . LEU A 1 86 ? -8.381 -0.005 4.290 1.00 85.44 86 LEU A C 1
ATOM 656 O O . LEU A 1 86 ? -8.846 0.838 3.524 1.00 85.44 86 LEU A O 1
ATOM 660 N N . ASP A 1 87 ? -7.293 -0.714 4.021 1.00 73.56 87 ASP A N 1
ATOM 661 C CA . ASP A 1 87 ? -6.521 -0.559 2.805 1.00 73.56 87 ASP A CA 1
ATOM 662 C C . ASP A 1 87 ? -7.372 -0.844 1.545 1.00 73.56 87 ASP A C 1
ATOM 664 O O . ASP A 1 87 ? -8.224 -1.749 1.567 1.00 73.56 87 ASP A O 1
ATOM 668 N N . PRO A 1 88 ? -7.196 -0.059 0.462 1.00 63.56 88 PRO A N 1
ATOM 669 C CA . PRO A 1 88 ? -7.944 -0.228 -0.783 1.00 63.56 88 PRO A CA 1
ATOM 670 C C . PRO A 1 88 ? -7.809 -1.614 -1.426 1.00 63.56 88 PRO A C 1
ATOM 672 O O . PRO A 1 88 ? -8.745 -2.056 -2.097 1.00 63.56 88 PRO A O 1
ATOM 675 N N . GLU A 1 89 ? -6.684 -2.302 -1.230 1.00 57.88 89 GLU A N 1
ATOM 676 C CA . GLU A 1 89 ? -6.397 -3.623 -1.790 1.00 57.88 89 GLU A CA 1
ATOM 677 C C . GLU A 1 89 ? -6.994 -4.748 -0.946 1.00 57.88 89 GLU A C 1
ATOM 679 O O . GLU A 1 89 ? -7.462 -5.764 -1.473 1.00 57.88 89 GLU A O 1
ATOM 684 N N . ARG A 1 90 ? -6.999 -4.577 0.381 1.00 70.06 90 ARG A N 1
ATOM 685 C CA . ARG A 1 90 ? -7.484 -5.599 1.307 1.00 70.06 90 ARG A CA 1
ATOM 686 C C . ARG A 1 90 ? -8.090 -4.999 2.567 1.00 70.06 90 ARG A C 1
ATOM 688 O O . ARG A 1 90 ? -7.396 -4.587 3.491 1.00 70.06 90 ARG A O 1
ATOM 695 N N . ARG A 1 91 ? -9.416 -5.117 2.673 1.00 84.81 91 ARG A N 1
ATOM 696 C CA . ARG A 1 91 ? -10.131 -4.850 3.923 1.00 84.81 91 ARG A CA 1
ATOM 697 C C . ARG A 1 91 ? -10.186 -6.094 4.798 1.00 84.81 91 ARG A C 1
ATOM 699 O O . ARG A 1 91 ? -10.699 -7.131 4.377 1.00 84.81 91 ARG A O 1
ATOM 706 N N . HIS A 1 92 ? -9.707 -5.985 6.031 1.00 89.38 92 HIS A N 1
ATOM 707 C CA . HIS A 1 92 ? -9.752 -7.074 7.010 1.00 89.38 92 HIS A CA 1
ATOM 708 C C . HIS A 1 92 ? -10.117 -6.544 8.393 1.00 89.38 92 HIS A C 1
ATOM 710 O O . HIS A 1 92 ? -9.874 -5.384 8.709 1.00 89.38 92 HIS A O 1
ATOM 716 N N . ALA A 1 93 ? -10.708 -7.395 9.226 1.00 92.38 93 ALA A N 1
ATOM 717 C CA . ALA A 1 93 ? -11.02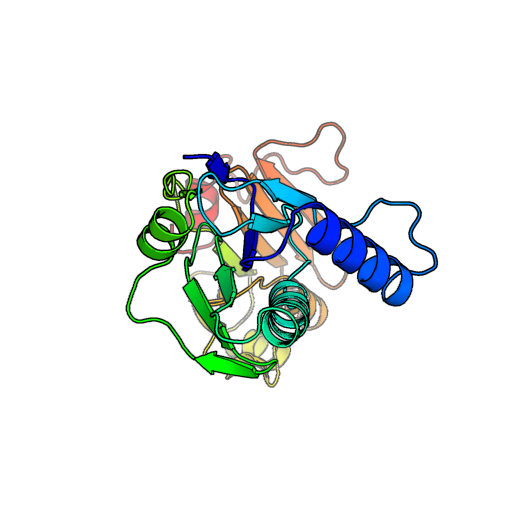2 -7.059 10.607 1.00 92.38 93 ALA A CA 1
ATOM 718 C C . ALA A 1 93 ? -10.394 -8.078 11.555 1.00 92.38 93 ALA A C 1
ATOM 720 O O . ALA A 1 93 ? -10.365 -9.277 11.279 1.00 92.38 93 ALA A O 1
ATOM 721 N N . PHE A 1 94 ? -9.944 -7.598 12.704 1.00 93.81 94 PHE A N 1
ATOM 722 C CA . PHE A 1 94 ? -9.448 -8.410 13.804 1.00 93.81 94 PHE A CA 1
ATOM 723 C C . PHE A 1 94 ? -10.268 -8.093 15.045 1.00 93.81 94 PHE A C 1
ATOM 725 O O . PHE A 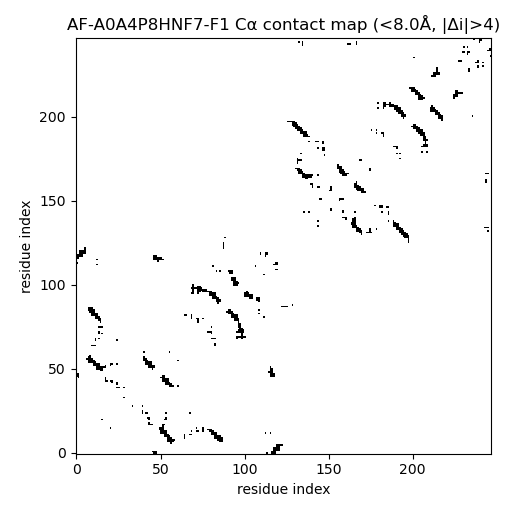1 94 ? -10.585 -6.931 15.307 1.00 93.81 94 PHE A O 1
ATOM 732 N N . ILE A 1 95 ? -10.611 -9.120 15.815 1.00 96.56 95 ILE A N 1
ATOM 733 C CA . ILE A 1 95 ? -11.299 -8.964 17.092 1.00 96.56 95 ILE A CA 1
ATOM 734 C C . ILE A 1 95 ? -10.298 -9.123 18.232 1.00 96.56 95 ILE A C 1
ATOM 736 O O . ILE A 1 95 ? -9.512 -10.066 18.267 1.00 96.56 95 ILE A O 1
ATOM 740 N N . TRP A 1 96 ? -10.350 -8.198 19.179 1.00 97.44 96 TRP A N 1
ATOM 741 C CA . TRP A 1 96 ? -9.506 -8.150 20.362 1.00 97.44 96 TRP A CA 1
ATOM 742 C C . TRP A 1 96 ? -10.374 -8.154 21.610 1.00 97.44 96 TRP A C 1
ATOM 744 O O . TRP A 1 96 ? -11.440 -7.531 21.652 1.00 97.44 96 TRP A O 1
ATOM 754 N N . LYS A 1 97 ? -9.926 -8.866 22.640 1.00 96.38 97 LYS A N 1
ATOM 755 C CA . LYS A 1 97 ? -10.624 -8.949 23.919 1.00 96.38 97 LYS A CA 1
ATOM 756 C C . LYS A 1 97 ? -9.617 -9.120 25.045 1.00 96.38 97 LYS A C 1
ATOM 758 O O . LYS A 1 97 ? -8.714 -9.942 24.938 1.00 96.38 97 LYS A O 1
ATOM 763 N N . GLU A 1 98 ? -9.792 -8.349 26.116 1.00 94.56 98 GLU A N 1
ATOM 764 C CA . GLU A 1 98 ? -9.014 -8.492 27.355 1.00 94.56 98 GLU A CA 1
ATOM 765 C C . GLU A 1 98 ? -7.488 -8.468 27.122 1.00 94.56 98 GLU A C 1
ATOM 767 O O . GLU A 1 98 ? -6.726 -9.183 27.767 1.00 94.56 98 GLU A O 1
ATOM 772 N N . GLY A 1 99 ? -7.021 -7.640 26.182 1.00 94.19 99 GLY A N 1
ATOM 773 C CA . GLY A 1 99 ? -5.598 -7.481 25.886 1.00 94.19 99 GLY A CA 1
ATOM 774 C C . GLY A 1 99 ? -4.998 -8.554 24.978 1.00 94.19 99 GLY A C 1
ATOM 775 O O . GLY A 1 99 ? -3.776 -8.667 24.923 1.00 94.19 99 GLY A O 1
ATOM 776 N N . SER A 1 100 ? -5.816 -9.354 24.288 1.00 93.69 100 SER A N 1
ATOM 777 C CA . SER A 1 100 ? -5.356 -10.393 23.357 1.00 93.69 100 SER A CA 1
ATOM 778 C C . SER A 1 100 ? -6.173 -10.419 22.064 1.00 93.69 100 SER A C 1
ATOM 780 O O . SER A 1 100 ? -7.372 -10.127 22.066 1.00 93.69 100 SER A O 1
ATOM 782 N N . GLU A 1 101 ? -5.529 -10.795 20.957 1.00 94.31 101 GLU A N 1
ATOM 783 C CA . GLU A 1 101 ? -6.208 -11.039 19.682 1.00 94.31 101 GLU A CA 1
ATOM 784 C C . GLU A 1 101 ? -7.050 -12.319 19.802 1.00 94.31 101 GLU A C 1
ATOM 786 O O . GLU A 1 101 ? -6.533 -13.402 20.074 1.00 94.31 101 GLU A O 1
ATOM 791 N N . ALA A 1 102 ? -8.363 -12.191 19.620 1.00 92.56 102 ALA A N 1
ATOM 792 C CA . ALA A 1 102 ? -9.314 -13.300 19.647 1.00 92.56 102 ALA A CA 1
ATOM 793 C C . ALA A 1 102 ? -9.548 -13.916 18.250 1.00 92.56 102 ALA A C 1
ATOM 795 O O . ALA A 1 102 ? -10.245 -14.924 18.136 1.00 92.56 102 ALA A O 1
ATOM 796 N N . GLY A 1 103 ? -8.959 -13.331 17.199 1.00 90.50 103 GLY A N 1
ATOM 797 C CA . GLY A 1 103 ? -8.940 -13.850 15.830 1.00 90.50 103 GLY A CA 1
ATOM 798 C C . GLY A 1 103 ? -9.648 -12.945 14.819 1.00 90.50 103 GLY A C 1
ATOM 799 O O . GLY A 1 103 ? -9.688 -11.725 14.964 1.00 90.50 103 GLY A O 1
ATOM 800 N N . THR A 1 104 ? -10.212 -13.554 13.773 1.00 90.94 104 THR A N 1
ATOM 801 C CA . THR A 1 104 ? -10.995 -12.853 12.739 1.00 90.94 104 THR A CA 1
ATOM 802 C C . THR A 1 104 ? -12.495 -12.951 13.059 1.00 90.94 104 THR A C 1
ATOM 804 O O . THR A 1 104 ? -12.990 -14.057 13.292 1.00 90.94 104 THR A O 1
ATOM 807 N N . PRO A 1 105 ? -13.240 -11.832 13.093 1.00 90.06 105 PRO A N 1
ATOM 808 C CA . PRO A 1 105 ? -14.682 -11.841 13.300 1.00 90.06 105 PRO A CA 1
ATOM 809 C C . PRO A 1 105 ? -15.422 -12.419 12.083 1.00 90.06 105 PRO A C 1
ATOM 811 O O . PRO A 1 105 ? -14.951 -12.353 10.953 1.00 90.06 105 PRO A O 1
ATOM 814 N N . VAL A 1 106 ? -16.619 -12.965 12.317 1.00 89.19 106 VAL A N 1
ATOM 815 C CA . VAL A 1 106 ? -17.488 -13.508 11.250 1.00 89.19 106 VAL A CA 1
ATOM 816 C C . VAL A 1 106 ? -18.024 -12.401 10.333 1.00 89.19 106 VAL A C 1
ATOM 818 O O . VAL A 1 106 ? -18.221 -12.623 9.143 1.00 89.19 106 VAL A O 1
ATOM 821 N N . ALA A 1 107 ? -18.281 -11.220 10.898 1.00 89.00 107 ALA A N 1
ATOM 822 C CA . ALA A 1 107 ? -18.750 -10.050 10.167 1.00 89.00 107 ALA A CA 1
ATOM 823 C C . ALA A 1 107 ? -17.579 -9.339 9.471 1.00 89.00 107 ALA A C 1
ATOM 825 O O . ALA A 1 107 ? -16.489 -9.240 10.035 1.00 89.00 107 ALA A O 1
ATOM 826 N N . GLY A 1 108 ? -17.818 -8.818 8.267 1.00 89.56 108 GLY A N 1
ATOM 827 C CA . GLY A 1 108 ? -16.826 -8.028 7.536 1.00 89.56 108 GLY A CA 1
ATOM 828 C C . GLY A 1 108 ? -16.621 -6.620 8.126 1.00 89.56 108 GLY A C 1
ATOM 829 O O . GLY A 1 108 ? -17.438 -6.172 8.938 1.00 89.56 108 GLY A O 1
ATOM 830 N N . PRO A 1 109 ? -15.571 -5.890 7.698 1.00 91.44 109 PRO A N 1
ATOM 831 C CA . PRO A 1 109 ? -15.259 -4.544 8.190 1.00 91.44 109 PRO A CA 1
ATOM 832 C C . PRO A 1 109 ? -16.426 -3.555 8.089 1.00 91.44 109 PRO A C 1
ATOM 834 O O . PRO A 1 109 ? -16.697 -2.843 9.053 1.00 91.44 109 PRO A O 1
ATOM 837 N N . ASP A 1 110 ? -17.164 -3.553 6.975 1.00 90.62 110 ASP A N 1
ATOM 838 C CA . ASP A 1 110 ? -18.319 -2.669 6.770 1.00 90.62 110 ASP A CA 1
ATOM 839 C C . ASP A 1 110 ? -19.447 -2.935 7.775 1.00 90.62 110 ASP A C 1
ATOM 841 O O . ASP A 1 110 ? -20.027 -2.005 8.333 1.00 90.62 110 ASP A O 1
ATOM 845 N N . GLU A 1 111 ? -19.734 -4.207 8.059 1.00 92.12 111 GLU A N 1
ATOM 846 C CA . GLU A 1 111 ? -20.767 -4.585 9.024 1.00 92.12 111 GLU A CA 1
ATOM 847 C C . GLU A 1 111 ? -20.342 -4.260 10.463 1.00 92.12 111 GLU A C 1
ATOM 849 O O . GLU A 1 111 ? -21.155 -3.793 11.264 1.00 92.12 111 GLU A O 1
ATOM 854 N N . ILE A 1 112 ? -19.066 -4.468 10.798 1.00 94.81 112 ILE A N 1
ATOM 855 C CA . ILE A 1 112 ? -18.509 -4.121 12.112 1.00 94.81 112 ILE A CA 1
ATOM 856 C C . ILE A 1 112 ? -18.550 -2.612 12.335 1.00 94.81 112 ILE A C 1
ATOM 858 O O . ILE A 1 112 ? -19.058 -2.169 13.366 1.00 94.81 112 ILE A O 1
ATOM 862 N N . ALA A 1 113 ? -18.068 -1.829 11.366 1.00 93.12 113 ALA A N 1
ATOM 863 C CA . ALA A 1 113 ? -18.132 -0.375 11.412 1.00 93.12 113 ALA A CA 1
ATOM 864 C C . ALA A 1 113 ? -19.581 0.087 11.595 1.00 93.12 113 ALA A C 1
ATOM 866 O O . ALA A 1 113 ? -19.860 0.886 12.490 1.00 93.12 113 ALA A O 1
ATOM 867 N N . ALA A 1 114 ? -20.520 -0.499 10.842 1.00 93.06 114 ALA A N 1
ATOM 868 C CA . ALA A 1 114 ? -21.925 -0.137 10.935 1.00 93.06 114 ALA A CA 1
ATOM 869 C C . ALA A 1 114 ? -22.517 -0.376 12.328 1.00 93.06 114 ALA A C 1
ATOM 871 O O . ALA A 1 114 ? -23.174 0.508 12.882 1.00 93.06 114 ALA A O 1
ATOM 872 N N . ARG A 1 115 ? -22.233 -1.536 12.933 1.00 91.88 115 ARG A N 1
ATOM 873 C CA . ARG A 1 115 ? -22.650 -1.862 14.310 1.00 91.88 115 ARG A CA 1
ATOM 874 C C . ARG A 1 115 ? -22.029 -0.929 15.351 1.00 91.88 115 ARG A C 1
ATOM 876 O O . ARG A 1 115 ? -22.653 -0.663 16.372 1.00 91.88 115 ARG A O 1
ATOM 883 N N . ALA A 1 116 ? -20.826 -0.429 15.086 1.00 91.50 116 ALA A N 1
ATOM 884 C CA . ALA A 1 116 ? -20.116 0.530 15.925 1.00 91.50 116 ALA A CA 1
ATOM 885 C C . ALA A 1 116 ? -20.536 1.998 15.684 1.00 91.50 116 ALA A C 1
ATOM 887 O O . ALA A 1 116 ? -19.993 2.896 16.321 1.00 91.50 116 ALA A O 1
ATOM 888 N N . GL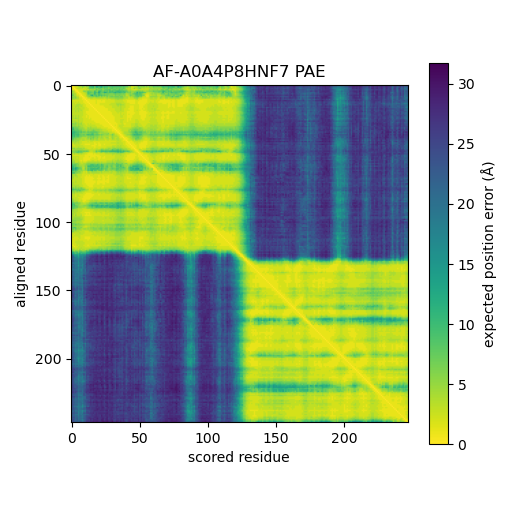Y A 1 117 ? -21.502 2.264 14.795 1.00 91.88 117 GLY A N 1
ATOM 889 C CA . GLY A 1 117 ? -21.990 3.618 14.505 1.00 91.88 117 GLY A CA 1
ATOM 890 C C . GLY A 1 117 ? -21.190 4.378 13.440 1.00 91.88 117 GLY A C 1
ATOM 891 O O . GLY A 1 117 ? -21.341 5.597 13.319 1.00 91.88 117 GLY A O 1
ATOM 892 N N . PHE A 1 118 ? -20.375 3.673 12.651 1.00 92.38 118 PHE A N 1
ATOM 893 C CA . PHE A 1 118 ? -19.529 4.223 11.592 1.00 92.38 118 PHE A CA 1
ATOM 894 C C . PHE A 1 118 ? -19.935 3.725 10.205 1.00 92.38 118 PHE A C 1
ATOM 896 O O . PHE A 1 118 ? -20.246 2.554 10.012 1.00 92.38 118 PHE A O 1
ATOM 903 N N . SER A 1 119 ? -19.878 4.601 9.208 1.00 91.00 119 SER A N 1
ATOM 904 C CA . SER A 1 119 ? -19.927 4.216 7.797 1.00 91.00 119 SER A CA 1
ATOM 905 C C . SER A 1 119 ? -18.510 4.225 7.244 1.00 91.00 119 SER A C 1
ATOM 907 O O . SER A 1 119 ? -17.797 5.205 7.432 1.00 91.00 119 SER A O 1
ATOM 909 N N . LEU A 1 120 ? -18.101 3.169 6.545 1.00 86.50 120 LEU A N 1
ATOM 910 C CA . LEU A 1 120 ? -16.856 3.197 5.779 1.00 86.50 120 LEU A CA 1
ATOM 911 C C . LEU A 1 120 ? -17.107 3.888 4.442 1.00 86.50 120 LEU A C 1
ATOM 913 O O . LEU A 1 120 ? -18.148 3.670 3.816 1.00 86.50 120 LEU A O 1
ATOM 917 N N . ALA A 1 121 ? -16.154 4.700 3.986 1.00 81.12 121 ALA A N 1
ATOM 918 C CA . ALA A 1 121 ? -16.166 5.166 2.612 1.00 81.12 121 ALA A CA 1
ATOM 919 C C . ALA A 1 121 ? -16.236 3.952 1.663 1.00 81.12 121 ALA A C 1
ATOM 921 O O . ALA A 1 121 ? -15.600 2.922 1.936 1.00 81.12 121 ALA A O 1
ATOM 922 N N . PRO A 1 122 ? -17.011 4.034 0.567 1.00 70.69 122 PRO A N 1
ATOM 923 C CA . PRO A 1 122 ? -17.029 2.970 -0.422 1.00 70.69 122 PRO A CA 1
ATOM 924 C C . PRO A 1 122 ? -15.601 2.698 -0.890 1.00 70.69 122 PRO A C 1
ATOM 926 O O . PRO A 1 122 ? -14.827 3.637 -1.075 1.00 70.69 122 PRO A O 1
ATOM 929 N N . VAL A 1 123 ? -15.254 1.423 -1.087 1.00 63.03 123 VAL A N 1
ATOM 930 C CA . VAL A 1 123 ? -14.044 1.085 -1.840 1.00 63.03 123 VAL A CA 1
ATOM 931 C C . VAL A 1 123 ? -14.276 1.625 -3.246 1.00 63.03 123 VAL A C 1
ATOM 933 O O . VAL A 1 123 ? -14.997 1.020 -4.041 1.00 63.03 123 VAL A O 1
ATOM 936 N N . THR A 1 124 ? -13.718 2.786 -3.567 1.00 54.94 124 T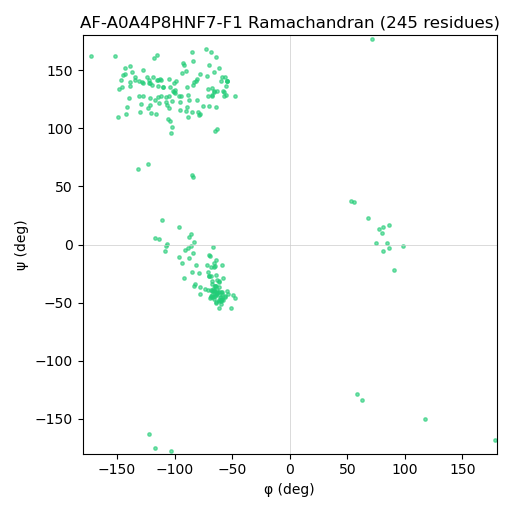HR A N 1
ATOM 937 C CA . THR A 1 124 ? -13.409 3.082 -4.959 1.00 54.94 124 THR A CA 1
ATOM 938 C C . THR A 1 124 ? -12.353 2.067 -5.337 1.00 54.94 124 THR A C 1
ATOM 940 O O . THR A 1 124 ? -11.195 2.224 -4.962 1.00 54.94 124 THR A O 1
ATOM 943 N N . ALA A 1 125 ? -12.780 0.973 -5.977 1.00 47.22 125 ALA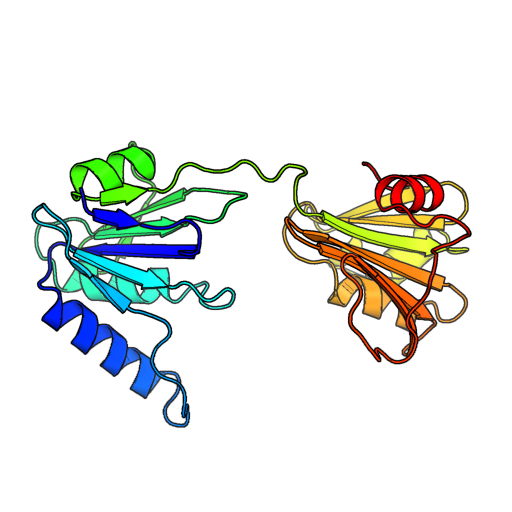 A N 1
ATOM 944 C CA . ALA A 1 125 ? -11.856 0.011 -6.551 1.00 47.22 125 ALA A CA 1
ATOM 945 C C . ALA A 1 125 ? -10.812 0.812 -7.338 1.00 47.22 125 ALA A C 1
ATOM 947 O O . ALA A 1 125 ? -11.214 1.678 -8.130 1.00 47.22 125 ALA A O 1
ATOM 948 N N . PRO A 1 126 ? -9.509 0.604 -7.095 1.00 47.72 126 PRO A N 1
ATOM 949 C CA . PRO A 1 126 ? -8.514 1.311 -7.870 1.00 47.72 126 PRO A CA 1
ATOM 950 C C . PRO A 1 126 ? -8.759 0.959 -9.342 1.00 47.72 126 PRO A C 1
ATOM 952 O O . PRO A 1 126 ? -9.013 -0.198 -9.689 1.00 47.72 126 PRO A O 1
ATOM 955 N N . ALA A 1 127 ? -8.785 1.978 -10.207 1.00 50.72 127 ALA A N 1
ATOM 956 C CA . ALA A 1 127 ? -9.123 1.818 -11.625 1.00 50.72 127 ALA A CA 1
ATOM 957 C C . ALA A 1 127 ? -8.176 0.833 -12.349 1.00 50.72 127 ALA A C 1
ATOM 959 O O . ALA A 1 127 ? -8.526 0.302 -13.402 1.00 50.72 127 ALA A O 1
ATOM 960 N N . ALA A 1 128 ? -7.019 0.550 -11.742 1.00 54.94 128 ALA A N 1
ATOM 961 C CA . ALA A 1 128 ? -6.179 -0.615 -11.970 1.00 54.94 128 ALA A CA 1
ATOM 962 C C . ALA A 1 128 ? -5.524 -1.026 -10.630 1.00 54.94 128 ALA A C 1
ATOM 964 O O . ALA A 1 128 ? -5.218 -0.136 -9.839 1.00 54.94 128 ALA A O 1
ATOM 965 N N . PRO A 1 129 ? -5.296 -2.325 -10.357 1.00 64.62 129 PRO A N 1
ATOM 966 C CA . PRO A 1 129 ? -4.604 -2.768 -9.143 1.00 64.62 129 PRO A CA 1
ATOM 967 C C . PRO A 1 129 ? -3.199 -2.157 -9.060 1.00 64.62 129 PRO A C 1
ATOM 969 O O . PRO A 1 129 ? -2.543 -1.993 -10.105 1.00 64.62 129 PRO A O 1
ATOM 972 N N . GLU A 1 130 ? -2.748 -1.819 -7.847 1.00 76.19 130 GLU A N 1
ATOM 973 C CA . GLU A 1 130 ? -1.380 -1.343 -7.655 1.00 76.19 130 GLU A CA 1
ATOM 974 C C . GLU A 1 130 ? -0.393 -2.434 -8.076 1.00 76.19 130 GLU A C 1
ATOM 976 O O . GLU A 1 130 ? -0.704 -3.628 -8.122 1.00 76.19 130 GLU A O 1
ATOM 981 N N . MET A 1 131 ? 0.785 -2.009 -8.511 1.00 83.06 131 MET A N 1
ATOM 982 C CA . MET A 1 131 ? 1.774 -2.912 -9.070 1.00 83.06 131 MET A CA 1
ATOM 983 C C . MET A 1 131 ? 3.170 -2.454 -8.710 1.00 83.06 131 MET A C 1
ATOM 985 O O . MET A 1 131 ? 3.524 -1.287 -8.884 1.00 83.06 131 MET A O 1
ATOM 989 N N . SER A 1 132 ? 3.981 -3.423 -8.303 1.00 89.06 132 SER A N 1
ATOM 990 C CA . SER A 1 132 ? 5.423 -3.294 -8.209 1.00 89.06 132 SER A CA 1
ATOM 991 C C . SER A 1 132 ? 6.055 -4.394 -9.057 1.00 89.06 132 SER A C 1
ATOM 993 O O . SER A 1 132 ? 5.826 -5.584 -8.825 1.00 89.06 132 SER A O 1
ATOM 995 N N . ALA A 1 133 ? 6.798 -3.996 -10.087 1.00 93.06 133 ALA A N 1
ATOM 996 C CA . ALA A 1 133 ? 7.415 -4.909 -11.043 1.00 93.06 133 ALA A CA 1
ATOM 997 C C . ALA A 1 133 ? 8.790 -4.390 -11.469 1.00 93.06 133 ALA A C 1
ATOM 999 O O . ALA A 1 133 ? 9.015 -3.185 -11.501 1.00 93.06 133 ALA A O 1
ATOM 1000 N N . ALA A 1 134 ? 9.706 -5.275 -11.844 1.00 95.75 134 ALA A N 1
ATOM 1001 C CA . ALA A 1 134 ? 10.979 -4.889 -12.441 1.00 95.75 134 ALA A CA 1
ATOM 1002 C C . ALA A 1 134 ? 11.222 -5.651 -13.744 1.00 95.75 134 ALA A C 1
ATOM 1004 O O . ALA A 1 134 ? 10.937 -6.842 -13.836 1.00 95.75 134 ALA A O 1
ATOM 1005 N N . PHE A 1 135 ? 11.759 -4.973 -14.755 1.00 97.31 135 PHE A N 1
ATOM 1006 C CA . PHE A 1 135 ? 12.251 -5.602 -15.978 1.00 97.31 135 PHE A CA 1
ATOM 1007 C C . PHE A 1 135 ? 13.762 -5.428 -16.064 1.00 97.31 135 PHE A C 1
ATOM 1009 O O . PHE A 1 135 ? 14.266 -4.307 -16.060 1.00 97.31 135 PHE A O 1
ATOM 1016 N N . VAL A 1 136 ? 14.481 -6.541 -16.147 1.00 97.69 136 VAL A N 1
ATOM 1017 C CA . VAL A 1 136 ? 15.941 -6.591 -16.204 1.00 97.69 136 VAL A CA 1
ATOM 1018 C C . VAL A 1 136 ? 16.350 -6.864 -17.646 1.00 97.69 136 VAL A C 1
ATOM 1020 O O . VAL A 1 136 ? 16.351 -8.010 -18.105 1.00 97.69 136 VAL A O 1
ATOM 1023 N N . GLU A 1 137 ? 16.662 -5.804 -18.384 1.00 97.19 137 GLU A N 1
ATOM 1024 C CA . GLU A 1 137 ? 17.021 -5.894 -19.796 1.00 97.19 137 GLU A CA 1
ATOM 1025 C C . GLU A 1 137 ? 18.398 -6.542 -19.980 1.00 97.19 137 GLU A C 1
ATOM 1027 O O . GLU A 1 137 ? 19.370 -6.186 -19.312 1.00 97.19 137 GLU A O 1
ATOM 1032 N N . GLY A 1 138 ? 18.489 -7.487 -20.920 1.00 91.50 138 GLY A N 1
ATOM 1033 C CA . GLY A 1 138 ? 19.749 -8.138 -21.284 1.00 91.50 138 GLY A CA 1
ATOM 1034 C C . GLY A 1 138 ? 20.268 -9.174 -20.279 1.00 91.50 138 GLY A C 1
ATOM 1035 O O . GLY A 1 138 ? 21.319 -9.764 -20.527 1.00 91.50 138 GLY A O 1
ATOM 1036 N N . ALA A 1 139 ? 19.548 -9.435 -19.183 1.00 95.25 139 ALA A N 1
ATOM 1037 C CA . ALA A 1 139 ? 19.889 -10.487 -18.229 1.00 95.25 139 ALA A CA 1
ATOM 1038 C C . ALA A 1 139 ? 19.185 -11.816 -18.546 1.00 95.25 139 ALA A C 1
ATOM 1040 O O . ALA A 1 139 ? 18.126 -11.860 -19.178 1.00 95.25 139 ALA A O 1
ATOM 1041 N N . THR A 1 140 ? 19.780 -12.914 -18.078 1.00 96.00 140 THR A N 1
ATOM 1042 C CA . THR A 1 140 ? 19.157 -14.242 -18.077 1.00 96.00 140 THR A CA 1
ATOM 1043 C C . THR A 1 140 ? 18.423 -14.481 -16.764 1.00 96.00 140 THR A C 1
ATOM 1045 O O . THR A 1 140 ? 18.792 -13.922 -15.728 1.00 96.00 140 THR A O 1
ATOM 1048 N N . ILE A 1 141 ? 17.412 -15.354 -16.785 1.00 96.50 141 ILE A N 1
ATOM 1049 C CA . ILE A 1 141 ? 16.684 -15.742 -15.570 1.00 96.50 141 ILE A CA 1
ATOM 1050 C C . ILE A 1 141 ? 17.618 -16.263 -14.467 1.00 96.50 141 ILE A C 1
ATOM 1052 O O . ILE A 1 141 ? 17.458 -15.876 -13.315 1.00 96.50 141 ILE A O 1
ATOM 1056 N N . ASP A 1 142 ? 18.641 -17.050 -14.813 1.00 97.00 142 ASP A N 1
ATOM 1057 C CA . ASP A 1 142 ? 19.603 -17.586 -13.841 1.00 97.00 142 ASP A CA 1
ATOM 1058 C C . ASP A 1 142 ? 20.447 -16.484 -13.191 1.00 97.00 142 ASP A C 1
ATOM 1060 O O . ASP A 1 142 ? 20.692 -16.527 -11.987 1.00 97.00 142 ASP A O 1
ATOM 1064 N N . ALA A 1 143 ? 20.861 -15.471 -13.962 1.00 96.75 143 ALA A N 1
ATOM 1065 C CA . ALA A 1 143 ? 21.611 -14.338 -13.426 1.00 96.75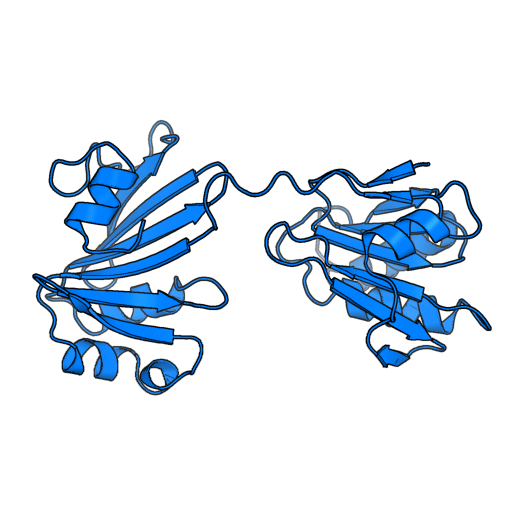 143 ALA A CA 1
ATOM 1066 C C . ALA A 1 143 ? 20.756 -13.525 -12.445 1.00 96.75 143 ALA A C 1
ATOM 1068 O O . ALA A 1 143 ? 21.225 -13.173 -11.367 1.00 96.75 143 ALA A O 1
ATOM 1069 N N . VAL A 1 144 ? 19.486 -13.289 -12.788 1.00 97.12 144 VAL A N 1
ATOM 1070 C CA . VAL A 1 144 ? 18.543 -12.567 -11.922 1.00 97.12 144 VAL A CA 1
ATOM 1071 C C . VAL A 1 144 ? 18.220 -13.361 -10.660 1.00 97.12 144 VAL A C 1
ATOM 1073 O O . VAL A 1 144 ? 18.279 -12.807 -9.569 1.00 97.12 144 VAL A O 1
ATOM 1076 N N . ARG A 1 145 ? 17.954 -14.668 -10.768 1.00 96.31 145 ARG A N 1
ATOM 1077 C CA . ARG A 1 145 ? 17.746 -15.528 -9.590 1.00 96.31 145 ARG A CA 1
ATOM 1078 C C . ARG A 1 145 ? 18.985 -15.565 -8.697 1.00 96.31 145 ARG A C 1
ATOM 1080 O O . ARG A 1 145 ? 18.857 -15.477 -7.484 1.00 96.31 145 ARG A O 1
ATOM 1087 N N . SER A 1 146 ? 20.182 -15.634 -9.282 1.00 95.88 146 SER A N 1
ATOM 1088 C CA . SER A 1 146 ? 21.432 -15.582 -8.519 1.00 95.88 146 SER A CA 1
ATOM 1089 C C . SER A 1 146 ? 21.640 -14.240 -7.816 1.00 95.88 146 SER A C 1
ATOM 1091 O O . SER A 1 146 ? 22.195 -14.233 -6.722 1.00 95.88 146 SER A O 1
ATOM 1093 N N . ALA A 1 147 ? 21.229 -13.128 -8.431 1.00 95.12 147 ALA A N 1
ATOM 1094 C CA . ALA A 1 147 ? 21.303 -11.798 -7.830 1.00 95.12 147 ALA A CA 1
ATOM 1095 C C . ALA A 1 147 ? 20.327 -11.639 -6.655 1.00 95.12 147 ALA A C 1
ATOM 1097 O O . ALA A 1 147 ? 20.681 -11.060 -5.636 1.00 95.12 147 ALA A O 1
ATOM 1098 N N . LEU A 1 148 ? 19.125 -12.206 -6.778 1.00 92.75 148 LEU A N 1
ATOM 1099 C CA . LEU A 1 148 ? 18.103 -12.197 -5.728 1.00 92.75 148 LEU A CA 1
ATOM 1100 C C . LEU A 1 148 ? 18.434 -13.121 -4.543 1.00 92.75 148 LEU A C 1
ATOM 1102 O O . LEU A 1 148 ? 17.833 -12.987 -3.479 1.00 92.75 148 LEU A O 1
ATOM 1106 N N . GLY A 1 149 ? 19.361 -14.069 -4.705 1.00 92.31 149 GLY A N 1
ATOM 1107 C CA . GLY A 1 149 ? 19.769 -14.978 -3.634 1.00 92.31 149 GLY A CA 1
ATOM 1108 C C . GLY A 1 149 ? 18.595 -15.795 -3.084 1.00 92.31 149 GLY A C 1
ATOM 1109 O O . GLY A 1 149 ? 17.854 -16.416 -3.843 1.00 92.31 149 GLY A O 1
ATOM 1110 N N . GLU A 1 150 ? 18.424 -15.793 -1.761 1.00 87.94 150 GLU A N 1
ATOM 1111 C CA . GLU A 1 150 ? 17.349 -16.532 -1.081 1.00 87.94 150 GLU A CA 1
ATOM 1112 C C . GLU A 1 150 ? 15.940 -16.032 -1.439 1.00 87.94 150 GLU A C 1
ATOM 1114 O O . GLU A 1 150 ? 14.997 -16.820 -1.454 1.00 87.94 150 GLU A O 1
ATOM 1119 N N . PHE A 1 151 ? 15.801 -14.762 -1.837 1.00 85.44 151 PHE A N 1
ATOM 1120 C CA . PHE A 1 151 ? 14.510 -14.195 -2.233 1.00 85.44 151 PHE A CA 1
ATOM 1121 C C . PHE A 1 151 ? 13.976 -14.781 -3.547 1.00 85.44 151 PHE A C 1
ATOM 1123 O O . PHE A 1 151 ? 12.779 -14.710 -3.807 1.00 85.44 151 PHE A O 1
ATOM 1130 N N . ALA A 1 152 ? 14.827 -15.391 -4.381 1.00 88.19 152 ALA A N 1
ATOM 1131 C CA . ALA A 1 152 ? 14.417 -15.967 -5.665 1.00 88.19 152 ALA A CA 1
ATOM 1132 C C . ALA A 1 152 ? 13.437 -17.153 -5.542 1.00 88.19 152 ALA A C 1
ATOM 1134 O O . ALA A 1 152 ? 12.798 -17.527 -6.536 1.00 88.19 152 ALA A O 1
ATOM 1135 N N . ASP A 1 153 ? 13.366 -17.763 -4.357 1.00 85.88 153 ASP A N 1
ATOM 1136 C CA . ASP A 1 153 ? 12.526 -18.923 -4.044 1.00 85.88 153 ASP A CA 1
ATOM 1137 C C . ASP A 1 153 ? 11.318 -18.565 -3.161 1.00 85.88 153 ASP A C 1
ATOM 1139 O O . ASP A 1 153 ? 10.510 -19.434 -2.824 1.00 85.88 153 ASP A O 1
ATOM 1143 N N . GLU A 1 154 ? 11.168 -17.289 -2.803 1.00 85.69 154 GLU A N 1
ATOM 1144 C CA . GLU A 1 154 ? 10.051 -16.817 -2.000 1.00 85.69 154 GLU A CA 1
ATOM 1145 C C . GLU A 1 154 ? 8.730 -16.904 -2.765 1.00 85.69 154 GLU A C 1
ATOM 1147 O O . GLU A 1 154 ? 8.613 -16.497 -3.920 1.00 85.69 154 GLU A O 1
ATOM 1152 N N . SER A 1 155 ? 7.691 -17.411 -2.099 1.00 84.50 155 SER A N 1
ATOM 1153 C CA . SER A 1 155 ? 6.392 -17.661 -2.745 1.00 84.50 155 SER A CA 1
ATOM 1154 C C . SER A 1 155 ? 5.672 -16.394 -3.220 1.00 84.50 155 SER A C 1
ATOM 1156 O O . SER A 1 155 ? 4.788 -16.478 -4.076 1.00 84.50 155 SER A O 1
ATOM 1158 N N . TRP A 1 156 ? 6.059 -15.238 -2.676 1.00 80.19 156 TRP A N 1
ATOM 1159 C CA . TRP A 1 156 ? 5.529 -13.933 -3.045 1.00 80.19 156 TRP A CA 1
ATOM 1160 C C . TRP A 1 156 ? 6.258 -13.284 -4.225 1.00 80.19 156 TRP A C 1
ATOM 1162 O O . TRP A 1 156 ? 5.755 -12.314 -4.793 1.00 80.19 156 TRP A O 1
ATOM 1172 N N . LEU A 1 157 ? 7.410 -13.826 -4.632 1.00 87.56 157 LEU A N 1
ATOM 1173 C CA . LEU A 1 157 ? 8.221 -13.302 -5.719 1.00 87.56 157 LEU A CA 1
ATOM 1174 C C . LEU A 1 157 ? 8.120 -14.204 -6.951 1.00 87.56 157 LEU A C 1
ATOM 1176 O O . LEU A 1 157 ? 8.383 -15.404 -6.908 1.00 87.56 157 LEU A O 1
ATOM 1180 N N . ARG A 1 158 ? 7.780 -13.619 -8.097 1.00 91.44 158 ARG A N 1
ATOM 1181 C CA . ARG A 1 158 ? 7.775 -14.316 -9.387 1.00 91.44 158 ARG A CA 1
ATOM 1182 C C . ARG A 1 158 ? 8.866 -13.761 -10.277 1.00 91.44 158 ARG A C 1
ATOM 1184 O O . ARG A 1 158 ? 8.920 -12.559 -10.516 1.00 91.44 158 ARG A O 1
ATOM 1191 N N . VAL A 1 159 ? 9.699 -14.656 -10.799 1.00 94.31 159 VAL A N 1
ATOM 1192 C CA . VAL A 1 159 ? 10.785 -14.337 -11.730 1.00 94.31 159 VAL A CA 1
ATOM 1193 C C . VAL A 1 159 ? 10.539 -15.105 -13.021 1.00 94.31 159 VAL A C 1
ATOM 1195 O O . VAL A 1 159 ? 10.597 -16.334 -13.036 1.00 94.31 159 VAL A O 1
ATOM 1198 N N . GLU A 1 160 ? 10.253 -14.389 -14.102 1.00 94.75 160 GLU A N 1
ATOM 1199 C CA . GLU A 1 160 ? 9.825 -14.967 -15.374 1.00 94.75 160 GLU A CA 1
ATOM 1200 C C . GLU A 1 160 ? 10.696 -14.464 -16.527 1.00 94.75 160 GLU A C 1
ATOM 1202 O O . GLU A 1 160 ? 11.055 -13.290 -16.616 1.00 94.75 160 GLU A O 1
ATOM 1207 N N . GLN A 1 161 ? 11.046 -15.362 -17.447 1.00 94.38 161 GLN A N 1
ATOM 1208 C CA . GLN A 1 161 ? 11.790 -14.984 -18.643 1.00 94.38 161 GLN A CA 1
ATOM 1209 C C . GLN A 1 161 ? 10.854 -14.274 -19.631 1.00 94.38 161 GLN A C 1
ATOM 1211 O O . GLN A 1 161 ? 9.896 -14.869 -20.124 1.00 94.38 161 GLN A O 1
ATOM 1216 N N . GLY A 1 162 ? 11.170 -13.022 -19.960 1.00 87.44 162 GLY A N 1
ATOM 1217 C CA . GLY A 1 162 ? 10.472 -12.218 -20.958 1.00 87.44 162 GLY A CA 1
ATOM 1218 C C . GLY A 1 162 ? 11.235 -12.103 -22.281 1.00 87.44 162 GLY A C 1
ATOM 1219 O O . GLY A 1 162 ? 12.324 -12.657 -22.470 1.00 87.44 162 GLY A O 1
ATOM 1220 N N . THR A 1 163 ? 10.662 -11.339 -23.215 1.00 85.00 163 THR A N 1
ATOM 1221 C CA . THR A 1 163 ? 11.328 -11.006 -24.484 1.00 85.00 163 THR A CA 1
ATOM 1222 C C . THR A 1 163 ? 12.351 -9.897 -24.240 1.00 85.00 163 THR A C 1
ATOM 1224 O O . THR A 1 163 ? 11.982 -8.770 -23.936 1.00 85.00 163 THR A O 1
ATOM 1227 N N . GLY A 1 164 ? 13.642 -10.211 -24.378 1.00 86.69 164 GLY A N 1
ATOM 1228 C CA . GLY A 1 164 ? 14.735 -9.238 -24.223 1.00 86.69 164 GLY A CA 1
ATOM 1229 C C . GLY A 1 164 ? 15.215 -9.004 -22.785 1.00 86.69 164 GLY A C 1
ATOM 1230 O O . GLY A 1 164 ? 16.128 -8.207 -22.579 1.00 86.69 164 GLY A O 1
ATOM 1231 N N . GLY A 1 165 ? 14.648 -9.702 -21.800 1.00 94.94 165 GLY A N 1
ATOM 1232 C CA . GLY A 1 165 ? 15.031 -9.570 -20.396 1.00 94.94 165 GLY A CA 1
ATOM 1233 C C . GLY A 1 165 ? 14.196 -10.449 -19.473 1.00 94.94 165 GLY A C 1
ATOM 1234 O O . GLY A 1 165 ? 13.456 -11.319 -19.934 1.00 94.94 165 GLY A O 1
ATOM 1235 N N . VAL A 1 166 ? 14.311 -10.218 -18.172 1.00 97.25 166 VAL A N 1
ATOM 1236 C CA . VAL A 1 166 ? 13.602 -10.967 -17.124 1.00 97.25 166 VAL A CA 1
ATOM 1237 C C . VAL A 1 166 ? 12.627 -10.040 -16.418 1.00 97.25 166 VAL A C 1
ATOM 1239 O O . VAL A 1 166 ? 12.983 -8.910 -16.099 1.00 97.25 166 VAL A O 1
ATOM 1242 N N . VAL A 1 167 ? 11.412 -10.515 -16.168 1.00 95.88 167 VAL A N 1
ATOM 1243 C CA . VAL A 1 167 ? 10.392 -9.795 -15.405 1.00 95.88 167 VAL A CA 1
ATOM 1244 C C . VAL A 1 167 ? 10.365 -10.338 -13.979 1.00 95.88 167 VAL A C 1
ATOM 1246 O O . VAL A 1 167 ? 10.339 -11.550 -13.767 1.00 95.88 167 VAL A O 1
ATOM 1249 N N . ILE A 1 168 ? 10.360 -9.432 -13.009 1.00 94.38 168 ILE A N 1
ATOM 1250 C CA . ILE A 1 168 ? 10.190 -9.707 -11.586 1.00 94.38 168 ILE A CA 1
ATOM 1251 C C . ILE A 1 168 ? 8.873 -9.060 -11.163 1.00 94.38 168 ILE A C 1
ATOM 1253 O O . ILE A 1 168 ? 8.667 -7.874 -11.412 1.00 94.38 168 ILE A O 1
ATOM 1257 N N . THR A 1 169 ? 7.977 -9.820 -10.544 1.00 91.25 169 THR A N 1
ATOM 1258 C CA . THR A 1 169 ? 6.712 -9.308 -9.993 1.00 91.25 169 THR A CA 1
ATOM 1259 C C . THR A 1 169 ? 6.537 -9.797 -8.563 1.00 91.25 169 THR A C 1
ATOM 1261 O O . THR A 1 169 ? 6.878 -10.940 -8.258 1.00 91.25 169 THR A O 1
ATOM 1264 N N . ALA A 1 170 ? 6.020 -8.935 -7.689 1.00 82.88 170 ALA A N 1
ATOM 1265 C CA . ALA A 1 170 ? 5.614 -9.314 -6.342 1.00 82.88 170 ALA A CA 1
ATOM 1266 C C . ALA A 1 170 ? 4.102 -9.535 -6.296 1.00 82.88 170 ALA A C 1
ATOM 1268 O O . ALA A 1 170 ? 3.338 -8.802 -6.926 1.00 82.88 170 ALA A O 1
ATOM 1269 N N . THR A 1 171 ? 3.670 -10.548 -5.550 1.00 72.69 171 THR A N 1
ATOM 1270 C CA . THR A 1 171 ? 2.254 -10.747 -5.215 1.00 72.69 171 THR A CA 1
ATOM 1271 C C . THR A 1 171 ? 1.871 -10.113 -3.881 1.00 72.69 171 THR A C 1
ATOM 1273 O O . THR A 1 171 ? 0.680 -9.966 -3.623 1.00 72.69 171 THR A O 1
ATOM 1276 N N . ASP A 1 172 ? 2.851 -9.756 -3.044 1.00 62.59 172 ASP A N 1
ATOM 1277 C CA . ASP A 1 172 ? 2.670 -8.927 -1.854 1.00 62.59 172 ASP A CA 1
ATOM 1278 C C . ASP A 1 172 ? 3.819 -7.906 -1.705 1.00 62.59 172 ASP A C 1
ATOM 1280 O O . ASP A 1 172 ? 4.987 -8.205 -1.931 1.00 62.59 172 ASP A O 1
ATOM 1284 N N . GLY A 1 173 ? 3.475 -6.659 -1.375 1.00 59.81 173 GLY A N 1
ATOM 1285 C CA . GLY A 1 173 ? 4.445 -5.608 -1.054 1.00 59.81 173 GLY A CA 1
ATOM 1286 C C . GLY A 1 173 ? 5.281 -5.030 -2.219 1.00 59.81 173 GLY A C 1
ATOM 1287 O O . GLY A 1 173 ? 5.158 -5.431 -3.380 1.00 59.81 173 GLY A O 1
ATOM 1288 N N . PRO A 1 174 ? 6.118 -4.013 -1.921 1.00 73.44 174 PRO A N 1
ATOM 1289 C CA . PRO A 1 174 ? 6.939 -3.317 -2.912 1.00 73.44 174 PRO A CA 1
ATOM 1290 C C . PRO A 1 174 ? 8.255 -4.055 -3.229 1.00 73.44 174 PRO A C 1
ATOM 1292 O O . PRO A 1 174 ? 8.958 -4.501 -2.330 1.00 73.44 174 PRO A O 1
ATOM 1295 N N . LEU A 1 175 ? 8.655 -4.072 -4.508 1.00 84.88 175 LEU A N 1
ATOM 1296 C CA . LEU A 1 175 ? 9.904 -4.679 -5.012 1.00 84.88 175 LEU A CA 1
ATOM 1297 C C . LEU A 1 175 ? 11.141 -3.774 -4.948 1.00 84.88 175 LEU A C 1
ATOM 1299 O O . LEU A 1 175 ? 12.170 -4.106 -5.537 1.00 84.88 175 LEU A O 1
ATOM 1303 N N . GLY A 1 176 ? 11.048 -2.613 -4.295 1.00 82.19 176 GLY A N 1
ATOM 1304 C CA . GLY A 1 176 ? 12.083 -1.578 -4.369 1.00 82.19 176 GLY A CA 1
ATOM 1305 C C . GLY A 1 176 ? 13.478 -2.124 -4.070 1.00 82.19 176 GLY A C 1
ATOM 1306 O O . GLY A 1 176 ? 14.368 -2.017 -4.908 1.00 82.19 176 GLY A O 1
ATOM 1307 N N . THR A 1 177 ? 13.653 -2.784 -2.925 1.00 84.56 177 THR A N 1
ATOM 1308 C CA . THR A 1 177 ? 14.942 -3.360 -2.517 1.00 84.56 177 THR A CA 1
ATOM 1309 C C . THR A 1 177 ? 15.456 -4.392 -3.520 1.00 84.56 177 THR A C 1
ATOM 1311 O O . THR A 1 177 ? 16.579 -4.268 -3.991 1.00 84.56 177 THR A O 1
ATOM 1314 N N . GLN A 1 178 ? 14.617 -5.339 -3.947 1.00 90.69 178 GLN A N 1
ATOM 1315 C CA . GLN A 1 178 ? 15.016 -6.394 -4.883 1.00 90.69 178 GLN A CA 1
ATOM 1316 C C . GLN A 1 178 ? 15.415 -5.838 -6.257 1.00 90.69 178 GLN A C 1
ATOM 1318 O O . GLN A 1 178 ? 16.325 -6.364 -6.895 1.00 90.69 178 GLN A O 1
ATOM 1323 N N . ALA A 1 179 ? 14.760 -4.775 -6.730 1.00 92.75 179 ALA A N 1
ATOM 1324 C CA . ALA A 1 179 ? 15.131 -4.130 -7.987 1.00 92.75 179 ALA A CA 1
ATOM 1325 C C . ALA A 1 179 ? 16.521 -3.473 -7.909 1.00 92.75 179 ALA A C 1
ATOM 1327 O O . ALA A 1 179 ? 17.300 -3.588 -8.859 1.00 92.75 179 ALA A O 1
ATOM 1328 N N . TRP A 1 180 ? 16.845 -2.831 -6.780 1.00 91.56 180 TRP A N 1
ATOM 1329 C CA . TRP A 1 180 ? 18.170 -2.258 -6.522 1.00 91.56 180 TRP A CA 1
ATOM 1330 C C . TRP A 1 180 ? 19.244 -3.336 -6.357 1.00 91.56 180 TRP A C 1
ATOM 1332 O O . TRP A 1 180 ? 20.290 -3.232 -6.996 1.00 91.56 180 TRP A O 1
ATOM 1342 N N . ASP A 1 181 ? 18.963 -4.403 -5.605 1.00 92.25 181 ASP A N 1
ATOM 1343 C CA . ASP A 1 181 ? 19.892 -5.524 -5.413 1.00 92.25 181 ASP A CA 1
ATOM 1344 C C . ASP A 1 181 ? 20.269 -6.170 -6.757 1.00 92.25 181 ASP A C 1
ATOM 1346 O O . ASP A 1 181 ? 21.439 -6.446 -7.034 1.00 92.25 181 ASP A O 1
ATOM 1350 N N . VAL A 1 182 ? 19.287 -6.358 -7.648 1.00 95.94 182 VAL A N 1
ATOM 1351 C CA . VAL A 1 182 ? 19.530 -6.894 -8.995 1.00 95.94 182 VAL A CA 1
ATOM 1352 C C . VAL A 1 182 ? 20.327 -5.918 -9.860 1.00 95.94 182 VAL A C 1
ATOM 1354 O O . VAL A 1 182 ? 21.218 -6.352 -10.596 1.00 95.94 182 VAL A O 1
ATOM 1357 N N . ALA A 1 183 ? 20.038 -4.617 -9.783 1.00 96.44 183 ALA A N 1
ATOM 1358 C CA . ALA A 1 183 ? 20.785 -3.603 -10.523 1.00 96.44 183 ALA A CA 1
ATOM 1359 C C . ALA A 1 183 ? 22.256 -3.546 -10.077 1.00 96.44 183 ALA A C 1
ATOM 1361 O O . ALA A 1 183 ? 23.148 -3.498 -10.929 1.00 96.44 183 ALA A O 1
ATOM 1362 N N . GLU A 1 184 ? 22.515 -3.622 -8.769 1.00 94.94 184 GLU A N 1
ATOM 1363 C CA . GLU A 1 184 ? 23.858 -3.650 -8.185 1.00 94.94 184 GLU A CA 1
ATOM 1364 C C . GLU A 1 184 ? 24.622 -4.924 -8.572 1.00 94.94 184 GLU A C 1
ATOM 1366 O O . GLU A 1 184 ? 25.770 -4.851 -9.019 1.00 94.94 184 GLU A O 1
ATOM 1371 N N . ALA A 1 185 ? 23.982 -6.090 -8.454 1.00 96.38 185 ALA A N 1
ATOM 1372 C CA . ALA A 1 185 ? 24.606 -7.378 -8.743 1.00 96.38 185 ALA A CA 1
ATOM 1373 C C . ALA A 1 185 ? 24.872 -7.604 -10.243 1.00 96.38 185 ALA A C 1
ATOM 1375 O O . ALA A 1 185 ? 25.791 -8.346 -10.605 1.00 96.38 185 ALA A O 1
ATOM 1376 N N . ILE A 1 186 ? 24.089 -6.973 -11.126 1.00 96.31 186 ILE A N 1
ATOM 1377 C CA . ILE A 1 186 ? 24.198 -7.112 -12.585 1.00 96.31 186 ILE A CA 1
ATOM 1378 C C . ILE A 1 186 ? 24.425 -5.731 -13.229 1.00 96.31 186 ILE A C 1
ATOM 1380 O O . ILE A 1 186 ? 23.583 -5.243 -13.983 1.00 96.31 186 ILE A O 1
ATOM 1384 N N . PRO A 1 187 ? 25.598 -5.100 -13.029 1.00 92.69 187 PRO A N 1
ATOM 1385 C CA . PRO A 1 187 ? 25.836 -3.710 -13.436 1.00 92.69 187 PRO A CA 1
ATOM 1386 C C . PRO A 1 187 ? 25.825 -3.486 -14.958 1.00 92.69 187 PRO A C 1
ATOM 1388 O O . PRO A 1 187 ? 25.747 -2.350 -15.424 1.00 92.69 187 PRO A O 1
ATOM 1391 N N . ALA A 1 188 ? 25.926 -4.560 -15.749 1.00 92.62 188 ALA A N 1
ATOM 1392 C CA . ALA A 1 188 ? 25.816 -4.509 -17.206 1.00 92.62 188 ALA A CA 1
ATOM 1393 C C . ALA A 1 188 ? 24.359 -4.479 -17.709 1.00 92.62 188 ALA A C 1
ATOM 1395 O O . ALA A 1 188 ? 24.132 -4.130 -18.869 1.00 92.62 188 ALA A O 1
ATOM 1396 N N . ALA A 1 189 ? 23.388 -4.855 -16.872 1.00 95.44 189 ALA A N 1
ATOM 1397 C CA . ALA A 1 189 ? 21.971 -4.813 -17.206 1.00 95.44 189 ALA A CA 1
ATOM 1398 C C . ALA A 1 189 ? 21.388 -3.413 -16.966 1.00 95.44 189 ALA A C 1
ATOM 1400 O O . ALA A 1 189 ? 21.924 -2.609 -16.203 1.00 95.44 189 ALA A O 1
ATOM 1401 N N . THR A 1 190 ? 20.270 -3.124 -17.631 1.00 97.69 190 THR A N 1
ATOM 1402 C CA . THR A 1 190 ? 19.434 -1.962 -17.301 1.00 97.69 190 THR A CA 1
ATOM 1403 C C . THR A 1 190 ? 18.168 -2.477 -16.628 1.00 97.69 190 THR A C 1
ATOM 1405 O O . THR A 1 190 ? 17.467 -3.313 -17.200 1.00 97.69 190 THR A O 1
ATOM 1408 N N . VAL A 1 191 ? 17.894 -2.013 -15.409 1.00 97.81 191 VAL A N 1
ATOM 1409 C CA . VAL A 1 191 ? 16.710 -2.407 -14.639 1.00 97.81 191 VAL A CA 1
ATOM 1410 C C . VAL A 1 191 ? 15.678 -1.293 -14.717 1.00 97.81 191 VAL A C 1
ATOM 1412 O O . VAL A 1 191 ? 15.953 -0.154 -14.359 1.00 97.81 191 VAL A O 1
ATOM 1415 N N . TYR A 1 192 ? 14.481 -1.631 -15.178 1.00 97.50 192 TYR A N 1
ATOM 1416 C CA . TYR A 1 192 ? 13.320 -0.751 -15.183 1.00 97.50 192 TYR A CA 1
ATOM 1417 C C . TYR A 1 192 ? 12.422 -1.159 -14.024 1.00 97.50 192 TYR A C 1
ATOM 1419 O O . TYR A 1 192 ? 11.715 -2.162 -14.123 1.00 97.50 192 TYR A O 1
ATOM 1427 N N . PHE A 1 193 ? 12.476 -0.416 -12.925 1.00 96.12 193 PHE A N 1
ATOM 1428 C CA . PHE A 1 193 ? 11.613 -0.637 -11.775 1.00 96.12 193 PHE A CA 1
ATOM 1429 C C . PHE A 1 193 ? 10.336 0.187 -11.930 1.00 96.12 193 PHE A C 1
ATOM 1431 O O . PHE A 1 193 ? 10.385 1.412 -11.969 1.00 96.12 193 PHE A O 1
ATOM 1438 N N . VAL A 1 194 ? 9.207 -0.499 -12.069 1.00 94.12 194 VAL A N 1
ATOM 1439 C CA . VAL A 1 194 ? 7.890 0.071 -12.339 1.00 94.12 194 VAL A CA 1
ATOM 1440 C C . VAL A 1 194 ? 7.049 0.036 -11.072 1.00 94.12 194 VAL A C 1
ATOM 1442 O O . VAL A 1 194 ? 6.854 -1.021 -10.463 1.00 94.12 194 VAL A O 1
ATOM 1445 N N . GLN A 1 195 ? 6.502 1.194 -10.722 1.00 90.69 195 GLN A N 1
ATOM 1446 C CA . GLN A 1 195 ? 5.497 1.344 -9.682 1.00 90.69 195 GLN A CA 1
ATOM 1447 C C . GLN A 1 195 ? 4.244 1.965 -10.285 1.00 90.69 195 GLN A C 1
ATOM 1449 O O . GLN A 1 195 ? 4.290 3.029 -10.901 1.00 90.69 195 GLN A O 1
ATOM 1454 N N . ARG A 1 196 ? 3.107 1.305 -10.098 1.00 86.94 196 ARG A N 1
ATOM 1455 C CA . ARG A 1 196 ? 1.797 1.839 -10.460 1.00 86.94 196 ARG A CA 1
ATOM 1456 C C . ARG A 1 196 ? 0.938 1.881 -9.212 1.00 86.94 196 ARG A C 1
ATOM 1458 O O . ARG A 1 196 ? 0.683 0.836 -8.631 1.00 86.94 196 ARG A O 1
ATOM 1465 N N . GLY A 1 197 ? 0.484 3.069 -8.846 1.00 79.19 197 GLY A N 1
ATOM 1466 C CA . GLY A 1 197 ? -0.530 3.295 -7.822 1.00 79.19 197 GLY A CA 1
ATOM 1467 C C . GLY A 1 197 ? -1.774 3.944 -8.424 1.00 79.19 197 GLY A C 1
ATOM 1468 O O . GLY A 1 197 ? -1.860 4.164 -9.633 1.00 79.19 197 GLY A O 1
ATOM 1469 N N . VAL A 1 198 ? -2.736 4.290 -7.571 1.00 71.81 198 VAL A N 1
ATOM 1470 C CA . VAL A 1 198 ? -4.023 4.880 -7.990 1.00 71.81 198 VAL A CA 1
ATOM 1471 C C . VAL A 1 198 ? -3.860 6.195 -8.756 1.00 71.81 198 VAL A C 1
ATOM 1473 O O . VAL A 1 198 ? -4.551 6.433 -9.745 1.00 71.81 198 VAL A O 1
ATOM 1476 N N . GLU A 1 199 ? -2.939 7.043 -8.306 1.00 79.69 199 GLU A N 1
ATOM 1477 C CA . GLU A 1 199 ? -2.735 8.394 -8.844 1.00 79.69 199 GLU A CA 1
ATOM 1478 C C . GLU A 1 199 ? -1.354 8.576 -9.476 1.00 79.69 199 GLU A C 1
ATOM 1480 O O . GLU A 1 199 ? -0.992 9.687 -9.867 1.00 79.69 199 GLU A O 1
ATOM 1485 N N . MET A 1 200 ? -0.564 7.501 -9.564 1.00 86.44 200 MET A N 1
ATOM 1486 C CA . MET A 1 200 ? 0.791 7.586 -10.088 1.00 86.44 200 MET A CA 1
ATOM 1487 C C . MET A 1 200 ? 1.207 6.375 -10.910 1.00 86.44 200 MET A C 1
ATOM 1489 O O . MET A 1 200 ? 0.862 5.233 -10.621 1.00 86.44 200 MET A O 1
ATOM 1493 N N . PHE A 1 201 ? 2.036 6.643 -11.903 1.00 90.75 201 PHE A N 1
ATOM 1494 C CA . PHE A 1 201 ? 2.824 5.648 -12.601 1.00 90.75 201 PHE A CA 1
ATOM 1495 C C . PHE A 1 201 ? 4.261 6.146 -12.660 1.00 90.75 201 PHE A C 1
ATOM 1497 O O . PHE A 1 201 ? 4.504 7.274 -13.083 1.00 90.75 201 PHE A O 1
ATOM 1504 N N . GLU A 1 202 ? 5.202 5.320 -12.231 1.00 93.19 202 GLU A N 1
ATOM 1505 C CA . GLU A 1 202 ? 6.613 5.657 -12.143 1.00 93.19 202 GLU A CA 1
ATOM 1506 C C . GLU A 1 202 ? 7.473 4.529 -12.705 1.00 93.19 202 GLU A C 1
ATOM 1508 O O . GLU A 1 202 ? 7.180 3.350 -12.506 1.00 93.19 202 GLU A O 1
ATOM 1513 N N . VAL A 1 203 ? 8.542 4.905 -13.405 1.00 95.94 203 VAL A N 1
ATOM 1514 C CA . VAL A 1 203 ? 9.597 3.993 -13.838 1.00 95.94 203 VAL A CA 1
ATOM 1515 C C . VAL A 1 203 ? 10.947 4.576 -13.459 1.00 95.94 203 VAL A C 1
ATOM 1517 O O . VAL A 1 203 ? 11.380 5.585 -14.019 1.00 95.94 203 VAL A O 1
ATOM 1520 N N . LEU A 1 204 ? 11.632 3.904 -12.545 1.00 95.38 204 LEU A N 1
ATOM 1521 C CA . LEU A 1 204 ? 13.027 4.158 -12.223 1.00 95.38 204 LEU A CA 1
ATOM 1522 C C . LEU A 1 204 ? 13.912 3.327 -13.153 1.00 95.38 204 LEU A C 1
ATOM 1524 O O . LEU A 1 204 ? 13.724 2.117 -13.291 1.00 95.38 204 LEU A O 1
ATOM 1528 N N . VAL A 1 205 ? 14.880 3.974 -13.801 1.00 97.06 205 VAL A N 1
ATOM 1529 C CA . VAL A 1 205 ? 15.846 3.315 -14.689 1.00 97.06 205 VAL A CA 1
ATOM 1530 C C . VAL A 1 205 ? 17.182 3.210 -13.970 1.00 97.06 205 VAL A C 1
ATOM 1532 O O . VAL A 1 205 ? 17.897 4.202 -13.815 1.00 97.06 205 VAL A O 1
ATOM 1535 N N . LEU A 1 206 ? 17.526 2.003 -13.539 1.00 96.38 206 LEU A N 1
ATOM 1536 C CA . LEU A 1 206 ? 18.716 1.712 -12.749 1.00 96.38 206 LEU A CA 1
ATOM 1537 C C . LEU A 1 206 ? 19.792 1.040 -13.608 1.00 96.38 206 LEU A C 1
ATOM 1539 O O . LEU A 1 206 ? 19.498 0.198 -14.464 1.00 96.38 206 LEU A O 1
ATOM 1543 N N . ARG A 1 207 ? 21.053 1.390 -13.351 1.00 94.56 207 ARG A N 1
ATOM 1544 C CA . ARG A 1 207 ? 22.227 0.713 -13.912 1.00 94.56 207 ARG A CA 1
ATOM 1545 C C . ARG A 1 207 ? 23.322 0.658 -12.854 1.00 94.56 207 ARG A C 1
ATOM 1547 O O . ARG A 1 207 ? 23.879 1.691 -12.487 1.00 94.56 207 ARG A O 1
ATOM 1554 N N . GLY A 1 208 ? 23.645 -0.540 -12.370 1.00 92.44 208 GLY A N 1
ATOM 1555 C CA . GLY A 1 208 ? 24.501 -0.665 -11.192 1.00 92.44 208 GLY A CA 1
ATOM 1556 C C . GLY A 1 208 ? 23.825 -0.036 -9.972 1.00 92.44 208 GLY A C 1
ATOM 1557 O O . GLY A 1 208 ? 22.630 -0.210 -9.755 1.00 92.44 208 GLY A O 1
ATOM 1558 N N . ILE A 1 209 ? 24.589 0.756 -9.221 1.00 90.25 209 ILE A N 1
ATOM 1559 C CA . ILE A 1 209 ? 24.122 1.485 -8.030 1.00 90.25 209 ILE A CA 1
ATOM 1560 C C . ILE A 1 209 ? 23.528 2.869 -8.345 1.00 90.25 209 ILE A C 1
ATOM 1562 O O . ILE A 1 209 ? 23.263 3.647 -7.432 1.00 90.25 209 ILE A O 1
ATOM 1566 N N . GLU A 1 210 ? 23.371 3.221 -9.623 1.00 91.69 210 GLU A N 1
ATOM 1567 C CA . GLU A 1 210 ? 22.932 4.553 -10.042 1.00 91.69 210 GLU A CA 1
ATOM 1568 C C . GLU A 1 210 ? 21.518 4.529 -10.633 1.00 91.69 210 GLU A C 1
ATOM 1570 O O . GLU A 1 210 ? 21.192 3.713 -11.501 1.00 91.69 210 GLU A O 1
ATOM 1575 N N . GLN A 1 211 ? 20.700 5.501 -10.222 1.00 93.19 211 GLN A N 1
ATOM 1576 C CA . GLN A 1 211 ? 19.488 5.879 -10.942 1.00 93.19 211 GLN A CA 1
ATOM 1577 C C . GLN A 1 211 ? 19.885 6.760 -12.130 1.00 93.19 211 GLN A C 1
ATOM 1579 O O . GLN A 1 211 ? 20.320 7.899 -11.972 1.00 93.19 211 GLN A O 1
ATOM 1584 N N . THR A 1 212 ? 19.716 6.227 -13.333 1.00 93.94 212 THR A N 1
ATOM 1585 C CA . THR A 1 212 ? 20.079 6.890 -14.594 1.00 93.94 212 THR A CA 1
ATOM 1586 C C . THR A 1 212 ? 18.911 7.614 -15.260 1.00 93.94 212 THR A C 1
ATOM 1588 O O . THR A 1 212 ? 19.122 8.389 -16.192 1.00 93.94 212 THR A O 1
ATOM 1591 N N . GLY A 1 213 ? 17.685 7.396 -14.779 1.00 93.56 213 GLY A N 1
ATOM 1592 C CA . GLY A 1 213 ? 16.508 8.120 -15.238 1.00 93.56 213 GLY A CA 1
ATOM 1593 C C . GLY A 1 213 ? 15.262 7.822 -14.414 1.00 93.56 213 GLY A C 1
ATOM 1594 O O . GLY A 1 213 ? 15.204 6.830 -13.686 1.00 93.56 213 GLY A O 1
ATOM 1595 N N . LEU A 1 214 ? 14.276 8.704 -14.541 1.00 94.69 214 LEU A N 1
ATOM 1596 C CA . LEU A 1 214 ? 12.987 8.628 -13.864 1.00 94.69 214 LEU A CA 1
ATOM 1597 C C . LEU A 1 214 ? 11.883 9.082 -14.819 1.00 94.69 214 LEU A C 1
ATOM 1599 O O . LEU A 1 214 ? 11.873 10.223 -15.264 1.00 94.69 214 LEU A O 1
ATOM 1603 N N . TYR A 1 215 ? 10.940 8.205 -15.128 1.00 94.81 215 TYR A N 1
ATOM 1604 C CA . TYR A 1 215 ? 9.701 8.569 -15.809 1.00 94.81 215 TYR A CA 1
ATOM 1605 C C . TYR A 1 215 ? 8.563 8.578 -14.792 1.00 94.81 215 TYR A C 1
ATOM 1607 O O . TYR A 1 215 ? 8.452 7.639 -14.008 1.00 94.81 215 TYR A O 1
ATOM 1615 N N . ARG A 1 216 ? 7.700 9.600 -14.810 1.00 91.81 216 ARG A N 1
ATOM 1616 C CA . ARG A 1 216 ? 6.573 9.693 -13.875 1.00 91.81 216 ARG A CA 1
ATOM 1617 C C . ARG A 1 216 ? 5.353 10.364 -14.494 1.00 91.81 216 ARG A C 1
ATOM 1619 O O . ARG A 1 216 ? 5.473 11.358 -15.207 1.00 91.81 216 ARG A O 1
ATOM 1626 N N . VAL A 1 217 ? 4.175 9.850 -14.156 1.00 88.25 217 VAL A N 1
ATOM 1627 C CA . VAL A 1 217 ? 2.868 10.445 -14.449 1.00 88.25 217 VAL A CA 1
ATOM 1628 C C . VAL A 1 217 ? 2.059 10.489 -13.147 1.00 88.25 217 VAL A C 1
ATOM 1630 O O . VAL A 1 217 ? 1.829 9.423 -12.582 1.00 88.25 217 VAL A O 1
ATOM 1633 N N . PRO A 1 218 ? 1.619 11.668 -12.666 1.00 86.12 218 PRO A N 1
ATOM 1634 C CA . PRO A 1 218 ? 1.961 12.997 -13.177 1.00 86.12 218 PRO A CA 1
ATOM 1635 C C . PRO A 1 218 ? 3.454 13.315 -12.985 1.00 86.12 218 PRO A C 1
ATOM 1637 O O . PRO A 1 218 ? 4.081 12.857 -12.031 1.00 86.12 218 PRO A O 1
ATOM 1640 N N . ALA A 1 219 ? 4.022 14.102 -13.899 1.00 81.56 219 ALA A N 1
ATOM 1641 C CA . ALA A 1 219 ? 5.416 14.526 -13.813 1.00 81.56 219 ALA A CA 1
ATOM 1642 C C . ALA A 1 219 ? 5.616 15.555 -12.688 1.00 81.56 219 ALA A C 1
ATOM 1644 O O . ALA A 1 219 ? 4.761 16.417 -12.472 1.00 81.56 219 ALA A O 1
ATOM 1645 N N . PHE A 1 220 ? 6.770 15.507 -12.019 1.00 77.44 220 PHE A N 1
ATOM 1646 C CA . PHE A 1 220 ? 7.208 16.578 -11.124 1.00 77.44 220 PHE A CA 1
ATOM 1647 C C . PHE A 1 220 ? 8.011 17.630 -11.889 1.00 77.44 220 PHE A C 1
ATOM 1649 O O . PHE A 1 220 ? 8.879 17.311 -12.704 1.00 77.44 220 PHE A O 1
ATOM 1656 N N . GLU A 1 221 ? 7.724 18.906 -11.631 1.00 75.94 221 GLU A N 1
ATOM 1657 C CA . GLU A 1 221 ? 8.486 20.001 -12.224 1.00 75.94 221 GLU A CA 1
ATOM 1658 C C . GLU A 1 221 ? 9.917 20.029 -11.674 1.00 75.94 221 GLU A C 1
ATOM 1660 O O . GLU A 1 221 ? 10.134 20.063 -10.466 1.00 75.94 221 GLU A O 1
ATOM 1665 N N . GLY A 1 222 ? 10.901 20.074 -12.577 1.00 74.00 222 GLY A N 1
ATOM 1666 C CA . GLY A 1 222 ? 12.309 20.262 -12.216 1.00 74.00 222 GLY A CA 1
ATOM 1667 C C . GLY A 1 222 ? 13.034 19.012 -11.715 1.00 74.00 222 GLY A C 1
ATOM 1668 O O . GLY A 1 222 ? 14.164 19.143 -11.248 1.00 74.00 222 GLY A O 1
ATOM 1669 N N . GLU A 1 223 ? 12.428 17.830 -11.836 1.00 78.50 223 GLU A N 1
ATOM 1670 C CA . GLU A 1 223 ? 13.025 16.564 -11.403 1.00 78.50 223 GLU A CA 1
ATOM 1671 C C . GLU A 1 223 ? 14.296 16.229 -12.219 1.00 78.50 223 GLU A C 1
ATOM 1673 O O . GLU A 1 223 ? 14.232 16.073 -13.448 1.00 78.50 223 GLU A O 1
ATOM 1678 N N . PRO A 1 224 ? 15.478 16.133 -11.582 1.00 75.31 224 PRO A N 1
ATOM 1679 C CA . PRO A 1 224 ? 16.710 15.758 -12.267 1.00 75.31 224 PRO A CA 1
ATOM 1680 C C . PRO A 1 224 ? 16.628 14.335 -12.833 1.00 75.31 224 PRO A C 1
ATOM 1682 O O . PRO A 1 224 ? 16.258 13.396 -12.139 1.00 75.31 224 PRO A O 1
ATOM 1685 N N . GLY A 1 225 ? 17.009 14.155 -14.100 1.00 79.75 225 GLY A N 1
ATOM 1686 C CA . GLY A 1 225 ? 16.943 12.839 -14.750 1.00 79.75 225 GLY A CA 1
ATOM 1687 C C . GLY A 1 225 ? 15.536 12.424 -15.193 1.00 79.75 225 GLY A C 1
ATOM 1688 O O . GLY A 1 225 ? 15.338 11.259 -15.539 1.00 79.75 225 GLY A O 1
ATOM 1689 N N . ALA A 1 226 ? 14.579 13.361 -15.218 1.00 89.44 226 ALA A N 1
ATOM 1690 C CA . ALA A 1 226 ? 13.255 13.130 -15.781 1.00 89.44 226 ALA A CA 1
ATOM 1691 C C . ALA A 1 226 ? 13.335 12.679 -17.249 1.00 89.44 226 ALA A C 1
ATOM 1693 O O . ALA A 1 226 ? 13.960 13.329 -18.093 1.00 89.44 226 ALA A O 1
ATOM 1694 N N . LEU A 1 227 ? 12.670 11.572 -17.553 1.00 92.75 227 LEU A N 1
ATOM 1695 C CA . LEU A 1 227 ? 12.537 11.012 -18.888 1.00 92.75 227 LEU A CA 1
ATOM 1696 C C . LEU A 1 227 ? 11.170 11.381 -19.468 1.00 92.75 227 LEU A C 1
ATOM 1698 O O . LEU A 1 227 ? 10.155 11.320 -18.777 1.00 92.75 227 LEU A O 1
ATOM 1702 N N . ALA A 1 228 ? 11.146 11.739 -20.753 1.00 91.44 228 ALA A N 1
ATOM 1703 C CA . ALA A 1 228 ? 9.906 12.020 -21.479 1.00 91.44 228 ALA A CA 1
ATOM 1704 C C . ALA A 1 228 ? 9.173 10.739 -21.916 1.00 91.44 228 ALA A C 1
ATOM 1706 O O . ALA A 1 228 ? 7.959 10.758 -22.113 1.00 91.44 228 ALA A O 1
ATOM 1707 N N . ASP A 1 229 ? 9.909 9.637 -22.067 1.00 95.56 229 ASP A N 1
ATOM 1708 C CA . ASP A 1 229 ? 9.414 8.344 -22.523 1.00 95.56 229 ASP A CA 1
ATOM 1709 C C . ASP A 1 229 ? 10.258 7.196 -21.951 1.00 95.56 229 ASP A C 1
ATOM 1711 O O . ASP A 1 229 ? 11.394 7.391 -21.507 1.00 95.56 229 ASP A O 1
ATOM 1715 N N . ILE A 1 230 ? 9.702 5.985 -21.993 1.00 97.12 230 ILE A N 1
ATOM 1716 C CA . ILE A 1 230 ? 10.442 4.743 -21.771 1.00 97.12 230 ILE A CA 1
ATOM 1717 C C . ILE A 1 230 ? 10.389 3.935 -23.063 1.00 97.12 230 ILE A C 1
ATOM 1719 O O . ILE A 1 230 ? 9.338 3.440 -23.467 1.00 97.12 230 ILE A O 1
ATOM 1723 N N . LYS A 1 231 ? 11.548 3.789 -23.715 1.00 94.38 231 LYS A N 1
ATOM 1724 C CA . LYS A 1 231 ? 11.709 3.041 -24.976 1.00 94.38 231 LYS A CA 1
ATOM 1725 C C . LYS A 1 231 ? 10.771 3.536 -26.093 1.00 94.38 231 LYS A C 1
ATOM 1727 O O . LYS A 1 231 ? 10.299 2.736 -26.898 1.00 94.38 231 LYS A O 1
ATOM 1732 N N . GLY A 1 232 ? 10.534 4.847 -26.160 1.00 94.00 232 GLY A N 1
ATOM 1733 C CA . GLY A 1 232 ? 9.677 5.502 -27.148 1.00 94.00 232 GLY A CA 1
ATOM 1734 C C . GLY A 1 232 ? 8.191 5.558 -26.782 1.00 94.00 232 GLY A C 1
ATOM 1735 O O . GLY A 1 232 ? 7.418 6.147 -27.534 1.00 94.00 232 GLY A O 1
ATOM 1736 N N . GLU A 1 233 ? 7.784 4.974 -25.652 1.00 96.44 233 GLU A N 1
ATOM 1737 C CA . GLU A 1 233 ? 6.399 4.977 -25.178 1.00 96.44 233 GLU A CA 1
ATOM 1738 C C . GLU A 1 233 ? 6.195 6.048 -24.101 1.00 96.44 233 GLU A C 1
ATOM 1740 O O . GLU A 1 233 ? 6.951 6.131 -23.131 1.00 96.44 233 GLU A O 1
ATOM 1745 N N . THR A 1 234 ? 5.150 6.859 -24.266 1.00 91.75 234 THR A N 1
ATOM 1746 C CA . THR A 1 234 ? 4.809 7.973 -23.361 1.00 91.75 234 THR A CA 1
ATOM 1747 C C . THR A 1 234 ? 3.575 7.698 -22.513 1.00 91.75 234 THR A C 1
ATOM 1749 O O . THR A 1 234 ? 3.227 8.524 -21.679 1.00 91.75 234 THR A O 1
ATOM 1752 N N . GLU A 1 235 ? 2.889 6.580 -22.744 1.00 91.62 235 GLU A N 1
ATOM 1753 C CA . GLU A 1 235 ? 1.668 6.197 -22.037 1.00 91.62 235 GLU A CA 1
ATOM 1754 C C . GLU A 1 235 ? 1.951 4.991 -21.130 1.00 91.62 235 GLU A C 1
ATOM 1756 O O . GLU A 1 235 ? 2.545 4.019 -21.611 1.00 91.62 235 GLU A O 1
ATOM 1761 N N . PRO A 1 236 ? 1.474 4.971 -19.869 1.00 90.12 236 PRO A N 1
ATOM 1762 C CA . PRO A 1 236 ? 1.724 3.878 -18.925 1.00 90.12 236 PRO A CA 1
ATOM 1763 C C . PRO A 1 236 ? 1.487 2.472 -19.496 1.00 90.12 236 PRO A C 1
ATOM 1765 O O . PRO A 1 236 ? 2.338 1.592 -19.386 1.00 90.12 236 PRO A O 1
ATOM 1768 N N . LEU A 1 237 ? 0.366 2.262 -20.195 1.00 89.31 237 LEU A N 1
ATOM 1769 C CA . LEU A 1 237 ? 0.042 0.967 -20.809 1.00 89.31 237 LEU A CA 1
ATOM 1770 C C . LEU A 1 237 ? 0.977 0.594 -21.972 1.00 89.31 237 LEU A C 1
ATOM 1772 O O . LEU A 1 237 ? 1.213 -0.591 -22.214 1.00 89.31 237 LEU A O 1
ATOM 1776 N N . GLY A 1 238 ? 1.482 1.582 -22.715 1.00 91.19 238 GLY A N 1
ATOM 1777 C CA . GLY A 1 238 ? 2.482 1.370 -23.764 1.00 91.19 238 GLY A CA 1
ATOM 1778 C C . GLY A 1 238 ? 3.820 0.945 -23.163 1.00 91.19 238 GLY A C 1
ATOM 1779 O O . GLY A 1 238 ? 4.401 -0.054 -23.588 1.00 91.19 238 GLY A O 1
ATOM 1780 N N . ILE A 1 239 ? 4.233 1.630 -22.095 1.00 94.31 239 ILE A N 1
ATOM 1781 C CA . ILE A 1 239 ? 5.464 1.345 -21.352 1.00 94.31 239 ILE A CA 1
ATOM 1782 C C . ILE A 1 239 ? 5.433 -0.068 -20.758 1.00 94.31 239 ILE A C 1
ATOM 1784 O O . ILE A 1 239 ? 6.354 -0.855 -20.960 1.00 94.31 239 ILE A O 1
ATOM 1788 N N . MET A 1 240 ? 4.345 -0.447 -20.089 1.00 91.69 240 MET A N 1
ATOM 1789 C CA . MET A 1 240 ? 4.211 -1.801 -19.543 1.00 91.69 240 MET A CA 1
ATOM 1790 C C . MET A 1 240 ? 4.310 -2.872 -20.637 1.00 91.69 240 MET A C 1
ATOM 1792 O O . MET A 1 240 ? 4.993 -3.881 -20.466 1.00 91.69 240 MET A O 1
ATOM 1796 N N . ARG A 1 241 ? 3.700 -2.623 -21.802 1.00 91.94 241 ARG A N 1
ATOM 1797 C CA . ARG A 1 241 ? 3.743 -3.542 -22.944 1.00 91.94 241 ARG A CA 1
ATOM 1798 C C . ARG A 1 241 ? 5.152 -3.698 -23.512 1.00 91.94 241 ARG A C 1
ATOM 1800 O O . ARG A 1 241 ? 5.555 -4.826 -23.790 1.00 91.94 241 ARG A O 1
ATOM 1807 N N . VAL A 1 242 ? 5.901 -2.606 -23.691 1.00 93.94 242 VAL A N 1
ATOM 1808 C CA . VAL A 1 242 ? 7.271 -2.672 -24.239 1.00 93.94 242 VAL A CA 1
ATOM 1809 C C . VAL A 1 242 ? 8.264 -3.299 -23.253 1.00 93.94 242 VAL A C 1
ATOM 1811 O O . VAL A 1 242 ? 9.269 -3.868 -23.677 1.00 93.94 242 VAL A O 1
ATOM 1814 N N . LEU A 1 243 ? 7.960 -3.253 -21.952 1.00 93.44 243 LEU A N 1
ATOM 1815 C CA . LEU A 1 243 ? 8.700 -3.951 -20.896 1.00 93.44 243 LEU A CA 1
ATOM 1816 C C . LEU A 1 243 ? 8.236 -5.405 -20.685 1.00 93.44 243 LEU A C 1
ATOM 1818 O O . LEU A 1 243 ? 8.800 -6.114 -19.856 1.00 93.44 243 LEU A O 1
ATOM 1822 N N . GLY A 1 244 ? 7.224 -5.870 -21.426 1.00 89.25 244 GLY A N 1
ATOM 1823 C CA . GLY A 1 244 ? 6.697 -7.232 -21.307 1.00 89.25 244 GLY A CA 1
ATOM 1824 C C . GLY A 1 244 ? 5.979 -7.513 -19.983 1.00 89.25 244 GLY A C 1
ATOM 1825 O O . GLY A 1 244 ? 5.882 -8.671 -19.587 1.00 89.25 244 GLY A O 1
ATOM 1826 N N . MET A 1 245 ? 5.495 -6.473 -19.301 1.00 87.88 245 MET A N 1
ATOM 1827 C CA . MET A 1 245 ? 4.800 -6.573 -18.019 1.00 87.88 245 MET A CA 1
ATOM 1828 C C . MET A 1 245 ? 3.282 -6.737 -18.208 1.00 87.88 245 MET A C 1
ATOM 1830 O O . MET A 1 245 ? 2.720 -6.218 -19.180 1.00 87.88 245 MET A O 1
ATOM 1834 N N . PRO A 1 246 ? 2.594 -7.444 -17.293 1.00 74.31 246 PRO A N 1
ATOM 1835 C CA . PRO A 1 246 ? 1.140 -7.582 -17.335 1.00 74.31 246 PRO A CA 1
ATOM 1836 C C . PRO A 1 246 ? 0.466 -6.230 -17.090 1.00 74.31 246 PRO A C 1
ATOM 1838 O O . PRO A 1 246 ? 0.832 -5.554 -16.140 1.00 74.31 246 PRO A O 1
ATOM 1841 N N . ALA A 1 247 ? -0.501 -5.854 -17.934 1.00 67.00 247 ALA A N 1
ATOM 1842 C CA . ALA A 1 247 ? -1.302 -4.632 -17.788 1.00 67.00 247 ALA A CA 1
ATOM 1843 C C . ALA A 1 247 ? -2.271 -4.699 -16.600 1.00 67.00 247 ALA A C 1
ATOM 1845 O O . ALA A 1 247 ? -2.798 -5.792 -16.312 1.00 67.00 247 ALA A O 1
#

Organism: NCBI:txid864828

pLDDT: mean 88.16, std 10.05, range [47.22, 97.81]

Mean predicted aligned error: 14.04 Å

Radius of gyration: 22.02 Å; Cα contacts (8 Å, |Δi|>4): 501; chains: 1; bounding box: 49×39×57 Å

Sequence (247 aa):
MTLLDASICWAVLAPLPVQDLERIAAREWTREAPHAVDPPPWQAVAGEADYNALVSRSPGTEGGDRHFAQILSSLAAGYSVYALWLDPERRHAFIWKEGSEAGTPVAGPDEIAARAGFSLAPVTAPAAPEMSAAFVEGATIDAVRSALGEFADESWLRVEQGTGGVVITATDGPLGTQAWDVAEAIPAATVYFVQRGVEMFEVLVLRGIEQTGLYRVPAFEGEPGALADIKGETEPLGIMRVLGMPA

Foldseek 3Di:
DAEDELLWQKKKKALDDLVVLQVVQQVVCCVVCVPDPDGRQWHWADAPDSIIITTGSDDPCPPVLLVSLLVRQLVRAPDWMKMWRSDLVDTFIWIGHNNDTPGGDPDGPQVVCVVSRYHYDDSPNQPDDKWKKKWWAPDDLVLLLVLQDPVSPDPQWDWADDDRTIMITGNDDHCVVSQLSSQQSCQVIWMWIWTDDSQKTKTFTGHHNDGQAIEMVVDDPPDPRYDCADVPHNDRVVNCVVSVHDD

Solvent-accessible surface area (backbone atoms only — not comparable to full-atom values): 13297 Å² total; per-residue (Å²): 108,37,74,45,57,80,64,39,44,34,35,28,37,31,62,51,60,49,69,56,47,42,52,49,44,52,52,52,36,49,68,77,41,75,80,59,88,68,77,61,70,56,43,54,41,73,35,73,42,78,20,19,32,40,33,27,58,53,88,89,50,81,66,52,49,57,56,48,27,27,56,50,5,51,70,30,75,97,43,68,15,36,31,31,40,48,39,85,92,56,72,41,45,35,31,18,39,72,46,37,81,76,45,70,57,94,60,52,50,64,57,50,33,46,74,32,18,25,38,66,49,74,80,72,68,56,94,52,77,68,44,29,37,31,30,32,35,78,47,51,56,68,57,51,39,62,42,46,48,79,56,55,74,35,93,47,44,44,80,43,80,48,89,70,18,24,39,37,40,46,80,62,71,79,46,65,67,62,46,48,46,36,12,48,68,37,52,90,28,46,25,41,36,37,40,35,49,84,81,38,39,37,35,41,32,28,42,21,89,39,79,74,30,35,34,50,42,73,69,69,90,86,53,84,51,61,41,87,49,54,97,85,27,75,45,74,73,50,32,34,53,79,60,67,45,87,130

Nearest PDB structures (foldseek):
  2vqz-assembly1_E  TM=7.268E-01  e=4.248E+00  Influenza A virus
  5m3h-assembly1_C  TM=7.009E-01  e=3.779E+00  Influenza A virus
  2vqz-assembly1_B  TM=7.276E-01  e=4.503E+00  Influenza A virus
  7lkz-assembly1_A  TM=3.862E-01  e=1.483E+00  Homo sapiens
  9f37-assembly1_C  TM=6.964E-01  e=7.187E+00  Influenza A virus